Protein AF-A0A2V8U877-F1 (afdb_monomer)

Structure (mmCIF, N/CA/C/O backbone):
data_AF-A0A2V8U877-F1
#
_entry.id   AF-A0A2V8U877-F1
#
loop_
_atom_site.group_PDB
_atom_site.id
_atom_site.type_symbol
_atom_site.label_atom_id
_atom_site.label_alt_id
_atom_site.label_comp_id
_atom_site.label_asym_id
_atom_site.label_entity_id
_atom_site.label_seq_id
_atom_site.pdbx_PDB_ins_code
_atom_site.Cartn_x
_atom_site.Cartn_y
_atom_site.Cartn_z
_atom_site.occupancy
_atom_site.B_iso_or_equiv
_atom_site.auth_seq_id
_atom_site.auth_comp_id
_atom_site.auth_asym_id
_atom_site.auth_atom_id
_atom_site.pdbx_PDB_model_num
ATOM 1 N N . MET A 1 1 ? -49.018 14.780 -18.549 1.00 47.78 1 MET A N 1
ATOM 2 C CA . MET A 1 1 ? -48.561 15.896 -17.687 1.00 47.78 1 MET A CA 1
ATOM 3 C C . MET A 1 1 ? -47.042 15.850 -17.605 1.00 47.78 1 MET A C 1
ATOM 5 O O . MET A 1 1 ? -46.510 14.832 -17.192 1.00 47.78 1 MET A O 1
ATOM 9 N N . SER A 1 2 ? -46.351 16.901 -18.057 1.00 49.25 2 SER A N 1
ATOM 10 C CA . SER A 1 2 ? -44.881 16.965 -18.048 1.00 49.25 2 SER A CA 1
ATOM 11 C C . SER A 1 2 ? -44.367 17.267 -16.634 1.00 49.25 2 SER A C 1
ATOM 13 O O . SER A 1 2 ? -44.729 18.287 -16.038 1.00 49.25 2 SER A O 1
ATOM 15 N N . PHE A 1 3 ? -43.562 16.362 -16.075 1.00 53.12 3 PHE A N 1
ATOM 16 C CA . PHE A 1 3 ? -42.892 16.558 -14.791 1.00 53.12 3 PHE A CA 1
ATOM 17 C C . PHE A 1 3 ? -41.621 17.386 -15.009 1.00 53.12 3 PHE A C 1
ATOM 19 O O . PHE A 1 3 ? -40.630 16.895 -15.536 1.00 53.12 3 PHE A O 1
ATOM 26 N N . ASN A 1 4 ? -41.643 18.658 -14.603 1.00 70.56 4 ASN A N 1
ATOM 27 C CA . ASN A 1 4 ? -40.455 19.513 -14.605 1.00 70.56 4 ASN A CA 1
ATOM 28 C C . ASN A 1 4 ? -39.739 19.436 -13.241 1.00 70.56 4 ASN A C 1
ATOM 30 O O . ASN A 1 4 ? -40.388 19.349 -12.195 1.00 70.56 4 ASN A O 1
ATOM 34 N N . ARG A 1 5 ? -38.403 19.532 -13.259 1.00 61.69 5 ARG A N 1
ATOM 35 C CA . ARG A 1 5 ? -37.442 19.460 -12.138 1.00 61.69 5 ARG A CA 1
ATOM 36 C C . ARG A 1 5 ? -37.861 20.261 -10.895 1.00 61.69 5 ARG A C 1
ATOM 38 O O . ARG A 1 5 ? -37.593 19.847 -9.773 1.00 61.69 5 ARG A O 1
ATOM 45 N N . ARG A 1 6 ? -38.577 21.377 -11.083 1.00 59.38 6 ARG A N 1
ATOM 46 C CA . ARG A 1 6 ? -39.099 22.223 -9.992 1.00 59.38 6 ARG A CA 1
ATOM 47 C C . ARG A 1 6 ? -40.197 21.556 -9.155 1.00 59.38 6 ARG A C 1
ATOM 49 O O . ARG A 1 6 ? -40.273 21.821 -7.964 1.00 59.38 6 ARG A O 1
ATOM 56 N N . LYS A 1 7 ? -41.020 20.676 -9.736 1.00 58.59 7 LYS A N 1
ATOM 57 C CA . LYS A 1 7 ? -42.076 19.956 -8.998 1.00 58.59 7 LYS A CA 1
ATOM 58 C C . LYS A 1 7 ? -41.530 18.777 -8.189 1.00 58.59 7 LYS A C 1
ATOM 60 O O . LYS A 1 7 ? -42.087 18.466 -7.146 1.00 58.59 7 LYS A O 1
ATOM 65 N N . PHE A 1 8 ? -40.421 18.177 -8.628 1.00 62.84 8 PHE A N 1
ATOM 66 C CA . PHE A 1 8 ? -39.738 17.117 -7.879 1.00 62.84 8 PHE A CA 1
ATOM 67 C C . PHE A 1 8 ? -39.125 17.650 -6.573 1.00 62.84 8 PHE A C 1
ATOM 69 O O . PHE A 1 8 ? -39.260 17.023 -5.532 1.00 62.84 8 PHE A O 1
ATOM 76 N N . LEU A 1 9 ? -38.538 18.852 -6.606 1.00 55.06 9 LEU A N 1
ATOM 77 C CA . LEU A 1 9 ? -37.903 19.472 -5.434 1.00 55.06 9 LEU A CA 1
ATOM 78 C C . LEU A 1 9 ? -38.897 20.057 -4.415 1.00 55.06 9 LEU A C 1
ATOM 80 O O . LEU A 1 9 ? -38.555 20.210 -3.246 1.00 55.06 9 LEU A O 1
ATOM 84 N N . LEU A 1 10 ? -40.126 20.375 -4.832 1.00 54.88 10 LEU A N 1
ATOM 85 C CA . LEU A 1 10 ? -41.166 20.887 -3.930 1.00 54.88 10 LEU A CA 1
ATOM 86 C C . LEU A 1 10 ? -41.916 19.773 -3.178 1.00 54.88 10 LEU A C 1
ATOM 88 O O . LEU A 1 10 ? -42.509 20.044 -2.139 1.00 54.88 10 LEU A O 1
ATOM 92 N N . GLY A 1 11 ? -41.867 18.524 -3.657 1.00 52.03 11 GLY A N 1
ATOM 93 C CA . GLY A 1 11 ? -42.505 17.377 -2.996 1.00 52.03 11 GLY A CA 1
ATOM 94 C C . GLY A 1 11 ? -41.750 16.836 -1.775 1.00 52.03 11 GLY A C 1
ATOM 95 O O . GLY A 1 11 ? -42.310 16.065 -1.005 1.00 52.03 11 GLY A O 1
ATOM 96 N N . SER A 1 12 ? -40.494 17.242 -1.570 1.00 55.41 12 SER A N 1
ATOM 97 C CA . SER A 1 12 ? -39.612 16.713 -0.518 1.00 55.41 12 SER A CA 1
ATOM 98 C C . SER A 1 12 ? -39.609 17.512 0.794 1.00 55.41 12 SER A C 1
ATOM 100 O O . SER A 1 12 ? -38.870 17.164 1.708 1.00 55.41 12 SER A O 1
ATOM 102 N N . LEU A 1 13 ? -40.421 18.569 0.922 1.00 56.53 13 LEU A N 1
ATOM 103 C CA . LEU A 1 13 ? -40.414 19.461 2.096 1.00 56.53 13 LEU A CA 1
ATOM 104 C C . LEU A 1 13 ? -41.389 19.072 3.224 1.00 56.53 13 LEU A C 1
ATOM 106 O O . LEU A 1 13 ? -41.444 19.772 4.230 1.00 56.53 13 LEU A O 1
ATOM 110 N N . ALA A 1 14 ? -42.143 17.974 3.095 1.00 55.25 14 ALA A N 1
ATOM 111 C CA . ALA A 1 14 ? -43.189 17.609 4.061 1.00 55.25 14 ALA A CA 1
ATOM 112 C C . ALA A 1 14 ? -43.132 16.156 4.567 1.00 55.25 14 ALA A C 1
ATOM 114 O O . ALA A 1 14 ? -44.149 15.611 4.988 1.00 55.25 14 ALA A O 1
ATOM 115 N N . ALA A 1 15 ? -41.955 15.529 4.576 1.00 54.38 15 ALA A N 1
ATOM 116 C CA . ALA A 1 15 ? -41.732 14.371 5.436 1.00 54.38 15 ALA A CA 1
ATOM 117 C C . ALA A 1 15 ? -41.029 14.868 6.708 1.00 54.38 15 ALA A C 1
ATOM 119 O O . ALA A 1 15 ? -39.834 15.167 6.641 1.00 54.38 15 ALA A O 1
ATOM 120 N N . PRO A 1 16 ? -41.716 14.999 7.862 1.00 51.19 16 PRO A N 1
ATOM 121 C CA . PRO A 1 16 ? -41.003 15.088 9.123 1.00 51.19 16 PRO A CA 1
ATOM 122 C C . PRO A 1 16 ? -40.148 13.830 9.207 1.00 51.19 16 PRO A C 1
ATOM 124 O O . PRO A 1 16 ? -40.657 12.708 9.226 1.00 51.19 16 PRO A O 1
ATOM 127 N N . ALA A 1 17 ? -38.837 14.035 9.156 1.00 56.06 17 ALA A N 1
ATOM 128 C CA . ALA A 1 17 ? -37.855 12.991 9.299 1.00 56.06 17 ALA A CA 1
ATOM 129 C C . ALA A 1 17 ? -38.012 12.383 10.696 1.00 56.06 17 ALA A C 1
ATOM 131 O O . ALA A 1 17 ? -37.326 12.763 11.641 1.00 56.06 17 ALA A O 1
ATOM 132 N N . PHE A 1 18 ? -38.855 11.358 10.805 1.00 53.16 18 PHE A N 1
ATOM 133 C CA . PHE A 1 18 ? -38.577 10.216 11.663 1.00 53.16 18 PHE A CA 1
ATOM 134 C C . PHE A 1 18 ? -37.343 9.502 11.095 1.00 53.16 18 PHE A C 1
ATOM 136 O O . PHE A 1 18 ? -37.384 8.336 10.720 1.00 53.16 18 PHE A O 1
ATOM 143 N N . ALA A 1 19 ? -36.220 10.220 11.003 1.00 57.44 19 ALA A N 1
ATOM 144 C CA . ALA A 1 19 ? -34.923 9.595 11.042 1.00 57.44 19 ALA A CA 1
ATOM 145 C C . ALA A 1 19 ? -34.827 9.086 12.475 1.00 57.44 19 ALA A C 1
ATOM 147 O O . ALA A 1 19 ? -34.445 9.815 13.394 1.00 57.44 19 ALA A O 1
ATOM 148 N N . SER A 1 20 ? -35.283 7.848 12.683 1.00 52.06 20 SER A N 1
ATOM 149 C CA . SER A 1 20 ? -34.869 7.077 13.838 1.00 52.06 20 SER A CA 1
ATOM 150 C C . SER A 1 20 ? -33.374 7.303 13.954 1.00 52.06 20 SER A C 1
ATOM 152 O O . SER A 1 20 ? -32.636 7.033 13.006 1.00 52.06 20 SER A O 1
ATOM 154 N N . LYS A 1 21 ? -32.942 7.885 15.073 1.00 49.91 21 LYS A N 1
ATOM 155 C CA . LYS A 1 21 ? -31.538 7.940 15.445 1.00 49.91 21 LYS A CA 1
ATOM 156 C C . LYS A 1 21 ? -31.123 6.483 15.579 1.00 49.91 21 LYS A C 1
ATOM 158 O O . LYS A 1 21 ? -31.265 5.907 16.656 1.00 49.91 21 LYS A O 1
ATOM 163 N N . GLU A 1 22 ? -30.753 5.857 14.461 1.00 54.53 22 GLU A N 1
ATOM 164 C CA . GLU A 1 22 ? -30.195 4.522 14.460 1.00 54.53 22 GLU A CA 1
ATOM 165 C C . GLU A 1 22 ? -29.068 4.603 15.472 1.00 54.53 22 GLU A C 1
ATOM 167 O O . GLU A 1 22 ? -28.176 5.456 15.375 1.00 54.53 22 GLU A O 1
ATOM 172 N N . ARG A 1 23 ? -29.175 3.796 16.532 1.00 52.31 23 ARG A N 1
ATOM 173 C CA . ARG A 1 23 ? -28.020 3.574 17.390 1.00 52.31 23 ARG A CA 1
ATOM 174 C C . ARG A 1 23 ? -26.916 3.187 16.419 1.00 52.31 23 ARG A C 1
ATOM 176 O O . ARG A 1 23 ? -27.170 2.260 15.648 1.00 52.31 23 ARG A O 1
ATOM 183 N N . PRO A 1 24 ? -25.776 3.903 16.396 1.00 60.88 24 PRO A N 1
ATOM 184 C CA . PRO A 1 24 ? -24.706 3.560 15.483 1.00 60.88 24 PRO A CA 1
ATOM 185 C C . PRO A 1 24 ? -24.488 2.062 15.627 1.00 60.88 24 PRO A C 1
ATOM 187 O O . PRO A 1 24 ? -24.238 1.590 16.741 1.00 60.88 24 PRO A O 1
ATOM 190 N N . GLY A 1 25 ? -24.707 1.317 14.541 1.00 68.38 25 GLY A N 1
ATOM 191 C CA . GLY A 1 25 ? -24.409 -0.105 14.527 1.00 68.38 25 GLY A CA 1
ATOM 192 C C . GLY A 1 25 ? -22.960 -0.319 14.977 1.00 68.38 25 GLY A C 1
ATOM 193 O O . GLY A 1 25 ? -22.174 0.640 15.010 1.00 68.38 25 GLY A O 1
ATOM 194 N N . PRO A 1 26 ? -22.580 -1.550 15.351 1.00 81.69 26 PRO A N 1
ATOM 195 C CA . PRO A 1 26 ? -21.189 -1.834 15.676 1.00 81.69 26 PRO A CA 1
ATOM 196 C C . PRO A 1 26 ? -20.292 -1.288 14.560 1.00 81.69 26 PRO A C 1
ATOM 198 O O . PRO A 1 26 ? -20.536 -1.524 13.375 1.00 81.69 26 PRO A O 1
ATOM 201 N N . ARG A 1 27 ? -19.308 -0.469 14.945 1.00 89.94 27 ARG A N 1
ATOM 202 C CA . ARG A 1 27 ? -18.410 0.174 13.984 1.00 89.94 27 ARG A CA 1
ATOM 203 C C . ARG A 1 27 ? -17.632 -0.912 13.236 1.00 89.94 27 ARG A C 1
ATOM 205 O O . ARG A 1 27 ? -17.158 -1.843 13.889 1.00 89.94 27 ARG A O 1
ATOM 212 N N . PRO A 1 28 ? -17.507 -0.822 11.902 1.00 94.75 28 PRO A N 1
ATOM 213 C CA . PRO A 1 28 ? -16.834 -1.853 11.132 1.00 94.75 28 PRO A CA 1
ATOM 214 C C . PRO A 1 28 ? -15.333 -1.850 11.415 1.00 94.75 28 PRO A C 1
ATOM 216 O O . PRO A 1 28 ? -14.738 -0.809 11.686 1.00 94.75 28 PRO A O 1
ATOM 219 N N . ASN A 1 29 ? -14.716 -3.018 11.282 1.00 97.69 29 ASN A N 1
ATOM 220 C CA . ASN A 1 29 ? -13.270 -3.115 11.143 1.00 97.69 29 ASN A CA 1
ATOM 221 C C . ASN A 1 29 ? -12.884 -2.839 9.692 1.00 97.69 29 ASN A C 1
ATOM 223 O O . ASN A 1 29 ? -13.605 -3.225 8.772 1.00 97.69 29 ASN A O 1
ATOM 227 N N . ILE A 1 30 ? -11.744 -2.189 9.486 1.00 98.12 30 ILE A N 1
ATOM 228 C CA . ILE A 1 30 ? -11.279 -1.787 8.161 1.00 98.12 30 ILE A CA 1
ATOM 229 C C . ILE A 1 30 ? -9.909 -2.417 7.920 1.00 98.12 30 ILE A C 1
ATOM 231 O O . ILE A 1 30 ? -8.974 -2.195 8.687 1.00 98.12 30 ILE A O 1
ATOM 235 N N . VAL A 1 31 ? -9.783 -3.180 6.834 1.00 98.38 31 VAL A N 1
ATOM 236 C CA . VAL A 1 31 ? -8.497 -3.675 6.329 1.00 98.38 31 VAL A CA 1
ATOM 237 C C . VAL A 1 31 ? -8.262 -3.062 4.955 1.00 98.38 31 VAL A C 1
ATOM 239 O O . VAL A 1 31 ? -9.041 -3.287 4.032 1.00 98.38 31 VAL A O 1
ATOM 242 N N . LEU A 1 32 ? -7.194 -2.281 4.829 1.00 98.38 32 LEU A N 1
ATOM 243 C CA . LEU A 1 32 ? -6.726 -1.702 3.579 1.00 98.38 32 LEU A CA 1
ATOM 244 C C . LEU A 1 32 ? -5.516 -2.498 3.092 1.00 98.38 32 LEU A C 1
ATOM 246 O O . LEU A 1 32 ? -4.461 -2.472 3.720 1.00 98.38 32 LEU A O 1
ATOM 250 N N . ILE A 1 33 ? -5.668 -3.204 1.976 1.00 97.81 33 ILE A N 1
ATOM 251 C CA . ILE A 1 33 ? -4.574 -3.933 1.330 1.00 97.81 33 ILE A CA 1
ATOM 252 C C . ILE A 1 33 ? -4.098 -3.110 0.137 1.00 97.81 33 ILE A C 1
ATOM 254 O O . ILE A 1 33 ? -4.901 -2.738 -0.717 1.00 97.81 33 ILE A O 1
ATOM 258 N N . VAL A 1 34 ? -2.798 -2.838 0.084 1.00 95.88 34 VAL A N 1
ATOM 259 C CA . VAL A 1 34 ? -2.138 -2.115 -1.007 1.00 95.88 34 VAL A CA 1
ATOM 260 C C . VAL A 1 34 ? -1.041 -3.010 -1.574 1.00 95.88 34 VAL A C 1
ATOM 262 O O . VAL A 1 34 ? -0.375 -3.712 -0.818 1.00 95.88 34 VAL A O 1
ATOM 265 N N . ALA A 1 35 ? -0.872 -3.011 -2.894 1.00 93.75 35 ALA A N 1
ATOM 266 C CA . ALA A 1 35 ? 0.187 -3.740 -3.585 1.00 93.75 35 ALA A CA 1
ATOM 267 C C . ALA A 1 35 ? 0.913 -2.788 -4.541 1.00 93.75 35 ALA A C 1
ATOM 269 O O . ALA A 1 35 ? 0.281 -2.158 -5.391 1.00 93.75 35 ALA A O 1
ATOM 270 N N . ASP A 1 36 ? 2.224 -2.664 -4.370 1.00 91.06 36 ASP A N 1
ATOM 271 C CA . ASP A 1 36 ? 3.065 -1.720 -5.101 1.00 91.06 36 ASP A CA 1
ATOM 272 C C . ASP A 1 36 ? 3.391 -2.230 -6.514 1.00 91.06 36 ASP A C 1
ATOM 274 O O . ASP A 1 36 ? 3.869 -3.348 -6.693 1.00 91.06 36 ASP A O 1
ATOM 278 N N . GLY A 1 37 ? 3.101 -1.424 -7.538 1.00 87.69 37 GLY A N 1
ATOM 279 C CA . GLY A 1 37 ? 3.294 -1.796 -8.944 1.00 87.69 37 GLY A CA 1
ATOM 280 C C . GLY A 1 37 ? 2.240 -2.751 -9.525 1.00 87.69 37 GLY A C 1
ATOM 281 O O . GLY A 1 37 ? 2.411 -3.242 -10.641 1.00 87.69 37 GLY A O 1
ATOM 282 N N . LEU A 1 38 ? 1.140 -3.025 -8.813 1.00 90.75 38 LEU A N 1
ATOM 283 C CA . LEU A 1 38 ? 0.078 -3.910 -9.299 1.00 90.75 38 LEU A CA 1
ATOM 284 C C . LEU A 1 38 ? -0.847 -3.190 -10.295 1.00 90.75 38 LEU A C 1
ATOM 286 O O . LEU A 1 38 ? -1.767 -2.465 -9.914 1.00 90.75 38 LEU A O 1
ATOM 290 N N . GLY A 1 39 ? -0.627 -3.421 -11.588 1.00 88.69 39 GLY A N 1
ATOM 291 C CA . GLY A 1 39 ? -1.501 -2.916 -12.647 1.00 88.69 39 GLY A CA 1
ATOM 292 C C . GLY A 1 39 ? -2.836 -3.666 -12.713 1.00 88.69 39 GLY A C 1
ATOM 293 O O . GLY A 1 39 ? -2.882 -4.883 -12.544 1.00 88.69 39 GLY A O 1
ATOM 294 N N . SER A 1 40 ? -3.930 -2.968 -13.038 1.00 89.31 40 SER A N 1
ATOM 295 C CA . SER A 1 40 ? -5.255 -3.595 -13.196 1.00 89.31 40 SER A CA 1
ATOM 296 C C . SER A 1 40 ? -5.258 -4.701 -14.257 1.00 89.31 40 SER A C 1
ATOM 298 O O . SER A 1 40 ? -5.915 -5.721 -14.076 1.00 89.31 40 SER A O 1
ATOM 300 N N . TRP A 1 41 ? -4.465 -4.541 -15.319 1.00 87.94 41 TRP A N 1
ATOM 301 C CA . TRP A 1 41 ? -4.279 -5.525 -16.386 1.00 87.94 41 TRP A CA 1
ATOM 302 C C . TRP A 1 41 ? -3.648 -6.842 -15.913 1.00 87.94 41 TRP A C 1
ATOM 304 O O . TRP A 1 41 ? -3.710 -7.826 -16.644 1.00 87.94 41 TRP A O 1
ATOM 314 N N . MET A 1 42 ? -3.068 -6.894 -14.709 1.00 90.00 42 MET A N 1
ATOM 315 C CA . MET A 1 42 ? -2.500 -8.116 -14.132 1.00 90.00 42 MET A CA 1
ATOM 316 C C . MET A 1 42 ? -3.551 -9.011 -13.455 1.00 90.00 42 MET A C 1
ATOM 318 O O . MET A 1 42 ? -3.227 -10.111 -13.022 1.00 90.00 42 MET A O 1
ATOM 322 N N . LEU A 1 43 ? -4.797 -8.549 -13.312 1.00 93.00 43 LEU A N 1
ATOM 323 C CA . LEU A 1 43 ? -5.813 -9.224 -12.503 1.00 93.00 43 LEU A CA 1
ATOM 324 C C . LEU A 1 43 ? -6.770 -10.073 -13.344 1.00 93.00 43 LEU A C 1
ATOM 326 O O . LEU A 1 43 ? -7.314 -9.613 -14.353 1.00 93.00 43 LEU A O 1
ATOM 330 N N . GLY A 1 44 ? -7.076 -11.274 -12.850 1.00 94.25 44 GLY A N 1
ATOM 331 C CA . GLY A 1 44 ? -8.076 -12.172 -13.427 1.00 94.25 44 GLY A CA 1
ATOM 332 C C . GLY A 1 44 ? -9.452 -11.519 -13.549 1.00 94.25 44 GLY A C 1
ATOM 333 O O . GLY A 1 44 ? -10.056 -11.482 -14.623 1.00 94.25 44 GLY A O 1
ATOM 334 N N . CYS A 1 45 ? -9.917 -10.872 -12.479 1.00 94.56 45 CYS A N 1
ATOM 335 C CA . CYS A 1 45 ? -11.187 -10.140 -12.451 1.00 94.56 45 CYS A CA 1
ATOM 336 C C . CYS A 1 45 ? -11.231 -8.888 -13.351 1.00 94.56 45 CYS A C 1
ATOM 338 O O . CYS A 1 45 ? -12.307 -8.310 -13.549 1.00 94.56 45 CYS A O 1
ATOM 340 N N . ALA A 1 46 ? -10.090 -8.468 -13.904 1.00 93.31 46 ALA A N 1
ATOM 341 C CA . ALA A 1 46 ? -9.984 -7.411 -14.906 1.00 93.31 46 ALA A CA 1
ATOM 342 C C . ALA A 1 46 ? -9.824 -7.950 -16.341 1.00 93.31 46 ALA A C 1
ATOM 344 O O . ALA A 1 46 ? -9.725 -7.157 -17.273 1.00 93.31 46 ALA A O 1
ATOM 345 N N . GLY A 1 47 ? -9.861 -9.274 -16.532 1.00 92.31 47 GLY A N 1
ATOM 346 C CA . GLY A 1 47 ? -9.845 -9.926 -17.841 1.00 92.31 47 GLY A CA 1
ATOM 347 C C . GLY A 1 47 ? -8.536 -10.630 -18.198 1.00 92.31 47 GLY A C 1
ATOM 348 O O . GLY A 1 47 ? -8.477 -11.240 -19.267 1.00 92.31 47 GLY A O 1
ATOM 349 N N . ASN A 1 48 ? -7.515 -10.596 -17.334 1.00 91.69 48 ASN A N 1
ATOM 350 C CA . ASN A 1 48 ? -6.288 -11.355 -17.564 1.00 91.69 48 ASN A CA 1
ATOM 351 C C . ASN A 1 48 ? -6.562 -12.861 -17.419 1.00 91.69 48 ASN A C 1
ATOM 353 O O . ASN A 1 48 ? -7.154 -13.301 -16.439 1.00 91.69 48 ASN A O 1
ATOM 357 N N . ARG A 1 49 ? -6.163 -13.668 -18.404 1.00 90.12 49 ARG A N 1
ATOM 358 C CA . ARG A 1 49 ? -6.374 -15.129 -18.380 1.00 90.12 49 ARG A CA 1
ATOM 359 C C . ARG A 1 49 ? -5.110 -15.918 -18.050 1.00 90.12 49 ARG A C 1
ATOM 361 O O . ARG A 1 49 ? -5.187 -17.128 -17.869 1.00 90.12 49 ARG A O 1
ATOM 368 N N . GLU A 1 50 ? -3.970 -15.242 -18.006 1.00 91.25 50 GLU A N 1
ATOM 369 C CA . GLU A 1 50 ? -2.645 -15.837 -17.860 1.00 91.25 50 GLU A CA 1
ATOM 370 C C . GLU A 1 50 ? -2.123 -15.697 -16.429 1.00 91.25 50 GLU A C 1
ATOM 372 O O . GLU A 1 50 ? -1.557 -16.647 -15.897 1.00 91.25 50 GLU A O 1
ATOM 377 N N . ILE A 1 51 ? -2.364 -14.554 -15.778 1.00 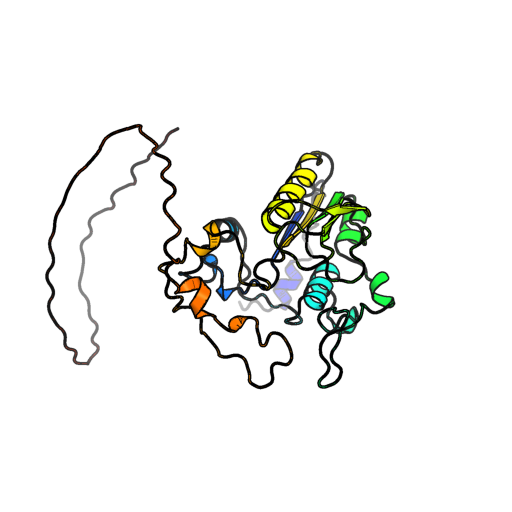90.75 51 ILE A N 1
ATOM 378 C CA . ILE A 1 51 ? -1.963 -14.287 -14.392 1.00 90.75 51 ILE A CA 1
ATOM 379 C C . ILE A 1 51 ? -3.066 -14.760 -13.439 1.00 90.75 51 ILE A C 1
ATOM 381 O O . ILE A 1 51 ? -4.221 -14.346 -13.526 1.00 90.75 51 ILE A O 1
ATOM 385 N N . LEU A 1 52 ? -2.705 -15.643 -12.505 1.00 91.88 52 LEU A N 1
ATOM 386 C CA . LEU A 1 52 ? -3.656 -16.307 -11.616 1.00 91.88 52 LEU A CA 1
ATOM 387 C C . LEU A 1 52 ? -3.832 -15.527 -10.306 1.00 91.88 52 LEU A C 1
ATOM 389 O O . LEU A 1 52 ? -2.965 -15.575 -9.431 1.00 91.88 52 LEU A O 1
ATOM 393 N N . THR A 1 53 ? -4.992 -14.886 -10.122 1.00 95.38 53 THR A N 1
ATOM 394 C CA . THR A 1 53 ? -5.332 -14.105 -8.913 1.00 95.38 53 THR A CA 1
ATOM 395 C C . THR A 1 53 ? -6.614 -14.566 -8.203 1.00 95.38 53 THR A C 1
ATOM 397 O O . THR A 1 53 ? -7.426 -13.728 -7.809 1.00 95.38 53 THR A O 1
ATOM 400 N N . PRO A 1 54 ? -6.816 -15.875 -7.949 1.00 96.12 54 PRO A N 1
ATOM 401 C CA . PRO A 1 54 ? -8.117 -16.412 -7.537 1.00 96.12 54 PRO A CA 1
ATOM 402 C C . PRO A 1 54 ? -8.685 -15.786 -6.252 1.00 96.12 54 PRO A C 1
ATOM 404 O O . PRO A 1 54 ? -9.887 -15.556 -6.168 1.00 96.12 54 PRO A O 1
ATOM 407 N N . ASN A 1 55 ? -7.840 -15.452 -5.269 1.00 96.81 55 ASN A N 1
ATOM 408 C CA . ASN A 1 55 ? -8.292 -14.828 -4.018 1.00 96.81 55 ASN A CA 1
ATOM 409 C C . ASN A 1 55 ? -8.745 -13.369 -4.219 1.00 96.81 55 ASN A C 1
ATOM 411 O O . ASN A 1 55 ? -9.714 -12.929 -3.604 1.00 96.81 55 ASN A O 1
ATOM 415 N N . ILE A 1 56 ? -8.065 -12.618 -5.094 1.00 96.81 56 ILE A N 1
ATOM 416 C CA . ILE A 1 56 ? -8.462 -11.246 -5.452 1.00 96.81 56 ILE A CA 1
ATOM 417 C C . ILE A 1 56 ? -9.741 -11.295 -6.290 1.00 96.81 56 ILE A C 1
ATOM 419 O O . ILE A 1 56 ? -10.650 -10.493 -6.087 1.00 96.81 56 ILE A O 1
ATOM 423 N N . ASP A 1 57 ? -9.843 -12.273 -7.189 1.00 97.56 57 ASP A N 1
ATOM 424 C CA . ASP A 1 57 ? -11.024 -12.467 -8.023 1.00 97.56 57 ASP A CA 1
ATOM 425 C C . ASP A 1 57 ? -12.246 -12.818 -7.174 1.00 97.56 57 ASP A C 1
ATOM 427 O O . ASP A 1 57 ? -13.326 -12.275 -7.403 1.00 97.56 57 ASP A O 1
ATOM 431 N N . GLN A 1 58 ? -12.071 -13.655 -6.149 1.00 97.81 58 GLN A N 1
ATOM 432 C CA . GLN A 1 58 ? -13.112 -13.950 -5.170 1.00 97.81 58 GLN A CA 1
ATOM 433 C C . GLN A 1 58 ? -13.535 -12.692 -4.404 1.00 97.81 58 GLN A C 1
ATOM 435 O O . GLN A 1 58 ? -14.732 -12.437 -4.290 1.00 97.81 58 GLN A O 1
ATOM 440 N N . LEU A 1 59 ? -12.582 -11.878 -3.930 1.00 96.94 59 LEU A N 1
ATOM 441 C CA . LEU A 1 59 ? -12.890 -10.619 -3.242 1.00 96.94 59 LEU A CA 1
ATOM 442 C C . LEU A 1 59 ? -13.696 -9.668 -4.139 1.00 96.94 59 LEU A C 1
ATOM 444 O O . LEU A 1 59 ? -14.671 -9.066 -3.687 1.00 96.94 59 LEU A O 1
ATOM 448 N N . ALA A 1 60 ? -13.324 -9.568 -5.416 1.00 96.69 60 ALA A N 1
ATOM 449 C CA . ALA A 1 60 ? -14.040 -8.768 -6.401 1.00 96.69 60 ALA A CA 1
ATOM 450 C C . ALA A 1 60 ? -15.460 -9.295 -6.675 1.00 96.69 60 ALA A C 1
ATOM 452 O O . ALA A 1 60 ? -16.365 -8.493 -6.886 1.00 96.69 60 ALA A O 1
ATOM 453 N N . GLN A 1 61 ? -15.662 -10.617 -6.661 1.00 97.19 61 GLN A N 1
ATOM 454 C CA . GLN A 1 61 ? -16.976 -11.248 -6.843 1.00 97.19 61 GLN A CA 1
ATOM 455 C C . GLN A 1 61 ? -17.890 -11.077 -5.625 1.00 97.19 61 GLN A C 1
ATOM 457 O O . GLN A 1 61 ? -19.093 -10.896 -5.788 1.00 97.19 61 GLN A O 1
ATOM 462 N N . SER A 1 62 ? -17.339 -11.131 -4.409 1.00 97.56 62 SER A N 1
ATOM 463 C CA . SER A 1 62 ? -18.106 -10.971 -3.165 1.00 97.56 62 SER A CA 1
ATOM 464 C C . SER A 1 62 ? -18.310 -9.513 -2.741 1.00 97.56 62 SER A C 1
ATOM 466 O O . SER A 1 62 ? -18.965 -9.258 -1.733 1.00 97.56 62 SER A O 1
ATOM 468 N N . GLY A 1 63 ? -17.711 -8.563 -3.460 1.00 96.31 63 GLY A N 1
ATOM 469 C CA . GLY A 1 63 ? -17.686 -7.149 -3.103 1.00 96.31 63 GLY A CA 1
ATOM 470 C C . GLY A 1 63 ? -18.048 -6.229 -4.265 1.00 96.31 63 GLY A C 1
ATOM 471 O O . GLY A 1 63 ? -18.761 -6.600 -5.194 1.00 96.31 63 GLY A O 1
ATOM 472 N N . ALA A 1 64 ? -17.547 -4.997 -4.200 1.00 96.56 64 ALA A N 1
ATOM 473 C CA . ALA A 1 64 ? -17.676 -4.018 -5.270 1.00 96.56 64 ALA A CA 1
ATOM 474 C C . ALA A 1 64 ? -16.314 -3.786 -5.931 1.00 96.56 64 ALA A C 1
ATOM 476 O O . ALA A 1 64 ? -15.318 -3.546 -5.248 1.00 96.56 64 ALA A O 1
ATOM 477 N N . ARG A 1 65 ? -16.276 -3.813 -7.268 1.00 95.25 65 ARG A N 1
ATOM 478 C CA . ARG A 1 65 ? -15.072 -3.530 -8.060 1.00 95.25 65 ARG A CA 1
ATOM 479 C C . ARG A 1 65 ? -15.235 -2.237 -8.850 1.00 95.25 65 ARG A C 1
ATOM 481 O O . ARG A 1 65 ? -16.140 -2.114 -9.672 1.00 95.25 65 ARG A O 1
ATOM 488 N N . PHE A 1 66 ? -14.304 -1.306 -8.666 1.00 95.69 66 PHE A N 1
ATOM 489 C CA . PHE A 1 66 ? -14.252 -0.057 -9.423 1.00 95.69 66 PHE A CA 1
ATOM 490 C C . PHE A 1 66 ? -13.458 -0.251 -10.719 1.00 95.69 66 PHE A C 1
ATOM 492 O O . PHE A 1 66 ? -12.245 -0.456 -10.698 1.00 95.69 66 PHE A O 1
ATOM 499 N N . GLN A 1 67 ? -14.145 -0.196 -11.860 1.00 92.75 67 GLN A N 1
ATOM 500 C CA . GLN A 1 67 ? -13.524 -0.387 -13.178 1.00 92.75 67 GLN A CA 1
ATOM 501 C C . GLN A 1 67 ? -12.701 0.829 -13.620 1.00 92.75 67 GLN A C 1
ATOM 503 O O . GLN A 1 67 ? -11.630 0.667 -14.191 1.00 92.75 67 GLN A O 1
ATOM 508 N N . ASN A 1 68 ? -13.184 2.030 -13.298 1.00 93.75 68 ASN A N 1
ATOM 509 C CA . ASN A 1 68 ? -12.564 3.301 -13.664 1.00 93.75 68 ASN A CA 1
ATOM 510 C C . ASN A 1 68 ? -11.943 3.953 -12.424 1.00 93.75 68 ASN A C 1
ATOM 512 O O . ASN A 1 68 ? -12.459 4.947 -11.916 1.00 93.75 68 ASN A O 1
ATOM 516 N N . HIS A 1 69 ? -10.876 3.350 -11.899 1.00 92.00 69 HIS A N 1
ATOM 517 C CA . HIS A 1 69 ? -10.074 3.932 -10.824 1.00 92.00 69 HIS A CA 1
ATOM 518 C C . HIS A 1 69 ? -8.737 4.414 -11.389 1.00 92.00 69 HIS A C 1
ATOM 520 O O . HIS A 1 69 ? -8.143 3.761 -12.244 1.00 92.00 69 HIS A O 1
ATOM 526 N N . LEU A 1 70 ? -8.283 5.574 -10.925 1.00 92.12 70 LEU A N 1
ATOM 527 C CA . LEU A 1 70 ? -7.049 6.207 -11.373 1.00 92.12 70 LEU A CA 1
ATOM 528 C C . LEU A 1 70 ? -6.319 6.763 -10.155 1.00 92.12 70 LEU A C 1
ATOM 530 O O . LEU A 1 70 ? -6.943 7.308 -9.244 1.00 92.12 70 LEU A O 1
ATOM 534 N N . ILE A 1 71 ? -4.998 6.638 -10.165 1.00 91.31 71 ILE A N 1
ATOM 535 C CA . ILE A 1 71 ? -4.115 7.310 -9.213 1.00 91.31 71 ILE A CA 1
ATOM 536 C C . ILE A 1 71 ? -3.791 8.713 -9.726 1.00 91.31 71 ILE A C 1
ATOM 538 O O . ILE A 1 71 ? -3.738 8.944 -10.934 1.00 91.31 71 ILE A O 1
ATOM 542 N N . CYS A 1 72 ? -3.571 9.664 -8.818 1.00 91.31 72 CYS A N 1
ATOM 543 C CA . CYS A 1 72 ? -3.264 11.043 -9.208 1.00 91.31 72 CYS A CA 1
ATOM 544 C C . CYS A 1 72 ? -1.905 11.180 -9.905 1.00 91.31 72 CYS A C 1
ATOM 546 O O . CYS A 1 72 ? -1.709 12.118 -10.673 1.00 91.31 72 CYS A O 1
ATOM 548 N N . THR A 1 73 ? -0.974 10.269 -9.628 1.00 89.00 73 THR A N 1
ATOM 549 C CA . THR A 1 73 ? 0.343 10.226 -10.258 1.00 89.00 73 THR A CA 1
ATOM 550 C C . THR A 1 73 ? 0.857 8.785 -10.291 1.00 89.00 73 THR A C 1
ATOM 552 O O . THR A 1 73 ? 0.666 8.066 -9.307 1.00 89.00 73 THR A O 1
ATOM 555 N N . PRO A 1 74 ? 1.478 8.334 -11.395 1.00 88.81 74 PRO A N 1
ATOM 556 C CA . PRO A 1 74 ? 2.004 6.980 -11.541 1.00 88.81 74 PRO A CA 1
ATOM 557 C C . PRO A 1 74 ? 3.372 6.810 -10.860 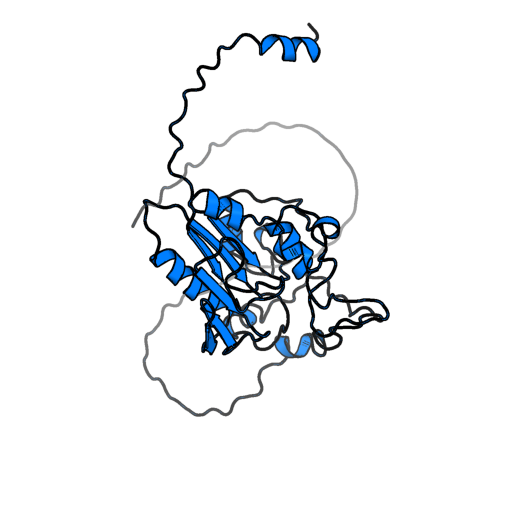1.00 88.81 74 PRO A C 1
ATOM 559 O O . PRO A 1 74 ? 4.319 6.330 -11.473 1.00 88.81 74 PRO A O 1
ATOM 562 N N . ALA A 1 75 ? 3.465 7.226 -9.597 1.00 90.00 75 ALA A N 1
ATOM 563 C CA . ALA A 1 75 ? 4.636 7.069 -8.744 1.00 90.00 75 ALA A CA 1
ATOM 564 C C . ALA A 1 75 ? 4.196 6.718 -7.315 1.00 90.00 75 ALA A C 1
ATOM 566 O O . ALA A 1 75 ? 3.188 7.216 -6.809 1.00 90.00 75 ALA A O 1
ATOM 567 N N . ASP A 1 76 ? 4.965 5.854 -6.674 1.00 90.12 76 ASP A N 1
ATOM 568 C CA . ASP A 1 76 ? 4.650 5.126 -5.447 1.00 90.12 76 ASP A CA 1
ATOM 569 C C . ASP A 1 76 ? 4.477 6.051 -4.231 1.00 90.12 76 ASP A C 1
ATOM 571 O O . ASP A 1 76 ? 3.368 6.139 -3.693 1.00 90.12 76 ASP A O 1
ATOM 575 N N . SER A 1 77 ? 5.499 6.823 -3.839 1.00 95.19 77 SER A N 1
ATOM 576 C CA . SER A 1 77 ? 5.386 7.768 -2.710 1.00 95.19 77 SER A CA 1
ATOM 577 C C . SER A 1 77 ? 4.232 8.774 -2.849 1.00 95.19 77 SER A C 1
ATOM 579 O O . SER A 1 77 ? 3.422 8.888 -1.926 1.00 95.19 77 SER A O 1
ATOM 581 N N . PRO A 1 78 ? 4.084 9.520 -3.961 1.00 96.12 78 PRO A N 1
ATOM 582 C CA . PRO A 1 78 ? 3.012 10.505 -4.054 1.00 96.12 78 PRO A CA 1
ATOM 583 C C . PRO A 1 78 ? 1.614 9.874 -4.201 1.00 96.12 78 PRO A C 1
ATOM 585 O O . PRO A 1 78 ? 0.642 10.458 -3.718 1.00 96.12 78 PRO A O 1
ATOM 588 N N . SER A 1 79 ? 1.492 8.674 -4.786 1.00 95.50 79 SER A N 1
ATOM 589 C CA . SER A 1 79 ? 0.234 7.912 -4.811 1.00 95.50 79 SER A CA 1
ATOM 590 C C . SER A 1 79 ? -0.198 7.483 -3.403 1.00 95.50 79 SER A C 1
ATOM 592 O O . SER A 1 79 ? -1.341 7.726 -3.009 1.00 95.50 79 SER A O 1
ATOM 594 N N . LEU A 1 80 ? 0.723 6.937 -2.596 1.00 95.56 80 LEU A N 1
ATOM 595 C CA . LEU A 1 80 ? 0.456 6.590 -1.194 1.00 95.56 80 LEU A CA 1
ATOM 596 C C . LEU A 1 80 ? 0.092 7.829 -0.365 1.00 95.56 80 LEU A C 1
ATOM 598 O O . LEU A 1 80 ? -0.857 7.798 0.418 1.00 95.56 80 LEU A O 1
ATOM 602 N N . ALA A 1 81 ? 0.793 8.944 -0.572 1.00 97.25 81 ALA A N 1
ATOM 603 C CA . ALA A 1 81 ? 0.500 10.200 0.110 1.00 97.25 81 ALA A CA 1
ATOM 604 C C . ALA A 1 81 ? -0.916 10.692 -0.214 1.00 97.25 81 ALA A C 1
ATOM 606 O O . ALA A 1 81 ? -1.665 11.071 0.690 1.00 97.25 81 ALA A O 1
ATOM 607 N N . THR A 1 82 ? -1.309 10.627 -1.489 1.00 97.69 82 THR A N 1
ATOM 608 C CA . THR A 1 82 ? -2.667 10.957 -1.933 1.00 97.69 82 THR A CA 1
ATOM 609 C C . THR A 1 82 ? -3.700 10.030 -1.292 1.00 97.69 82 THR A C 1
ATOM 611 O O . THR A 1 82 ? -4.719 10.508 -0.797 1.00 97.69 82 THR A O 1
ATOM 614 N N . LEU A 1 83 ? -3.432 8.720 -1.241 1.00 96.56 83 LEU A N 1
ATOM 615 C CA . LEU A 1 83 ? -4.327 7.729 -0.639 1.00 96.56 83 LEU A CA 1
ATOM 616 C C . LEU A 1 83 ? -4.601 8.017 0.844 1.00 96.56 83 LEU A C 1
ATOM 618 O O . LEU A 1 83 ? -5.752 7.962 1.274 1.00 96.56 83 LEU A O 1
ATOM 622 N N . PHE A 1 84 ? -3.566 8.334 1.628 1.00 97.25 84 PHE A N 1
ATOM 623 C CA . PHE A 1 84 ? -3.726 8.545 3.069 1.00 97.25 84 PHE A CA 1
ATOM 624 C C . PHE A 1 84 ? -4.211 9.942 3.444 1.00 97.25 84 PHE A C 1
ATOM 626 O O . PHE A 1 84 ? -4.892 10.074 4.457 1.00 97.25 84 PHE A O 1
ATOM 633 N N . THR A 1 85 ? -3.885 10.976 2.667 1.00 97.69 85 THR A N 1
ATOM 634 C CA . THR A 1 85 ? -4.275 12.365 2.982 1.00 97.69 85 THR A CA 1
ATOM 635 C C . THR A 1 85 ? -5.562 12.806 2.282 1.00 97.69 85 THR A C 1
ATOM 637 O O . THR A 1 85 ? -6.186 13.783 2.692 1.00 97.69 85 THR A O 1
ATOM 640 N N . GLY A 1 86 ? -5.962 12.129 1.199 1.00 96.62 86 GLY A N 1
ATOM 641 C CA . GLY A 1 86 ? -7.054 12.565 0.323 1.00 96.62 86 GLY A CA 1
ATOM 642 C C . GLY A 1 86 ? -6.739 13.841 -0.471 1.00 96.62 86 GLY A C 1
ATOM 643 O O . GLY A 1 86 ? -7.650 14.475 -1.005 1.00 96.62 86 GLY A O 1
ATOM 644 N N . ARG A 1 87 ? -5.466 14.252 -0.529 1.00 97.12 87 ARG A N 1
ATOM 645 C CA . ARG A 1 87 ? -4.993 15.479 -1.189 1.00 97.12 87 ARG A CA 1
ATOM 646 C C . ARG A 1 87 ? -4.174 15.125 -2.420 1.00 97.12 87 ARG A C 1
ATOM 648 O O . ARG A 1 87 ? -3.549 14.078 -2.460 1.00 97.12 87 ARG A O 1
ATOM 655 N N . VAL A 1 88 ? -4.145 16.002 -3.419 1.00 96.94 88 VAL A N 1
ATOM 656 C CA . VAL A 1 88 ? -3.342 15.765 -4.636 1.00 96.94 88 VAL A CA 1
ATOM 657 C C . VAL A 1 88 ? -1.852 16.085 -4.409 1.00 96.94 88 VAL A C 1
ATOM 659 O O . VAL A 1 88 ? -1.549 16.897 -3.529 1.00 96.94 88 VAL A O 1
ATOM 662 N N . PRO A 1 89 ? -0.916 15.581 -5.243 1.00 96.69 89 PRO A N 1
ATOM 663 C CA . PRO A 1 89 ? 0.533 15.800 -5.094 1.00 96.69 89 PRO A CA 1
ATOM 664 C C . PRO A 1 89 ? 0.971 17.239 -4.835 1.00 96.69 89 PRO A C 1
ATOM 666 O O . PRO A 1 89 ? 1.780 17.514 -3.952 1.00 96.69 89 PRO A O 1
ATOM 669 N N . ARG A 1 90 ? 0.368 18.202 -5.536 1.00 95.56 90 ARG A N 1
ATOM 670 C CA . ARG A 1 90 ? 0.669 19.630 -5.360 1.00 95.56 90 ARG A CA 1
ATOM 671 C C . ARG A 1 90 ? 0.254 20.188 -3.990 1.00 95.56 90 ARG A C 1
ATOM 673 O O . ARG A 1 90 ? 0.776 21.215 -3.574 1.00 95.56 90 ARG A O 1
ATOM 680 N N . GLN A 1 91 ? -0.708 19.560 -3.318 1.00 96.81 91 GLN A N 1
ATOM 681 C CA . GLN A 1 91 ? -1.242 19.999 -2.029 1.00 96.81 91 GLN A CA 1
ATOM 682 C C . GLN A 1 91 ? -0.454 19.450 -0.838 1.00 96.81 91 GLN A C 1
ATOM 684 O O . GLN A 1 91 ? -0.242 20.204 0.107 1.00 96.81 91 GLN A O 1
ATOM 689 N N . HIS A 1 92 ? -0.045 18.177 -0.885 1.00 96.94 92 HIS A N 1
ATOM 690 C CA . HIS A 1 92 ? 0.774 17.559 0.168 1.00 96.94 92 HIS A CA 1
ATOM 691 C C . HIS A 1 92 ? 2.287 17.687 -0.098 1.00 96.94 92 HIS A C 1
ATOM 693 O O . HIS A 1 92 ? 3.103 17.513 0.802 1.00 96.94 92 HIS A O 1
ATOM 699 N N . GLY A 1 93 ? 2.678 18.024 -1.332 1.00 96.50 93 GLY A N 1
ATOM 700 C CA . GLY A 1 93 ? 4.038 18.411 -1.716 1.00 96.50 93 GLY A CA 1
ATOM 701 C C . GLY A 1 93 ? 5.036 17.260 -1.893 1.00 96.50 93 GLY A C 1
ATOM 702 O O . GLY A 1 93 ? 6.225 17.515 -2.066 1.00 96.50 93 GLY A O 1
ATOM 703 N N . ILE A 1 94 ? 4.568 16.010 -1.894 1.00 96.88 94 ILE A N 1
ATOM 704 C CA . ILE A 1 94 ? 5.332 14.872 -2.428 1.00 96.88 94 ILE A CA 1
ATOM 705 C C . ILE A 1 94 ? 4.935 14.774 -3.897 1.00 96.88 94 ILE A C 1
ATOM 707 O O . ILE A 1 94 ? 3.779 14.477 -4.191 1.00 96.88 94 ILE A O 1
ATOM 711 N N . GLN A 1 95 ? 5.848 15.124 -4.799 1.00 94.69 95 GLN A N 1
ATOM 712 C CA . GLN A 1 95 ? 5.563 15.273 -6.230 1.00 94.69 95 GLN A CA 1
ATOM 713 C C . GLN A 1 95 ? 6.124 14.122 -7.067 1.00 94.69 95 GLN A C 1
ATOM 715 O O . GLN A 1 95 ? 5.589 13.849 -8.137 1.00 94.69 95 GLN A O 1
ATOM 720 N N . ASP A 1 96 ? 7.145 13.433 -6.561 1.00 94.06 96 ASP A N 1
ATOM 721 C CA . ASP A 1 96 ? 7.792 12.298 -7.217 1.00 94.06 96 ASP A CA 1
ATOM 722 C C . ASP A 1 96 ? 8.168 11.219 -6.181 1.00 94.06 96 ASP A C 1
ATOM 724 O O . ASP A 1 96 ? 8.015 11.440 -4.973 1.00 94.06 96 ASP A O 1
ATOM 728 N N . PHE A 1 97 ? 8.623 10.047 -6.633 1.00 91.94 97 PHE A N 1
ATOM 729 C CA . PHE A 1 97 ? 9.044 8.952 -5.752 1.00 91.94 97 PHE A CA 1
ATOM 730 C C . PHE A 1 97 ? 10.183 9.399 -4.830 1.00 91.94 97 PHE A C 1
ATOM 732 O O . PHE A 1 97 ? 11.120 10.090 -5.246 1.00 91.94 97 PHE A O 1
ATOM 739 N N . LEU A 1 98 ? 10.104 9.019 -3.556 1.00 94.12 98 LEU A N 1
ATOM 740 C CA . LEU A 1 98 ? 11.116 9.397 -2.585 1.00 94.12 98 LEU A CA 1
ATOM 741 C C . LEU A 1 98 ? 12.375 8.549 -2.774 1.00 94.12 98 LEU A C 1
ATOM 743 O O . LEU A 1 98 ? 12.316 7.334 -2.918 1.00 94.12 98 LEU A O 1
ATOM 747 N N . THR A 1 99 ? 13.540 9.186 -2.803 1.00 90.88 99 THR A N 1
ATOM 748 C CA . THR A 1 99 ? 14.812 8.488 -3.002 1.00 90.88 99 THR A CA 1
ATOM 749 C C . THR A 1 99 ? 15.955 9.294 -2.397 1.00 90.88 99 THR A C 1
ATOM 751 O O . THR A 1 99 ? 15.978 10.508 -2.566 1.00 90.88 99 THR A O 1
ATOM 754 N N . PRO A 1 100 ? 16.938 8.664 -1.731 1.00 89.38 100 PRO A N 1
ATOM 755 C CA . PRO A 1 100 ? 18.107 9.385 -1.227 1.00 89.38 100 PRO A CA 1
ATOM 756 C C . PRO A 1 100 ? 18.984 9.960 -2.352 1.00 89.38 100 PRO A C 1
ATOM 758 O O . PRO A 1 100 ? 19.794 10.848 -2.103 1.00 89.38 100 PRO A O 1
ATOM 761 N N . GLU A 1 101 ? 18.814 9.473 -3.584 1.00 90.50 101 GLU A N 1
ATOM 762 C CA . GLU A 1 101 ? 19.638 9.812 -4.744 1.00 90.50 101 GLU A CA 1
ATOM 763 C C . GLU A 1 101 ? 18.754 10.336 -5.890 1.00 90.50 101 GLU A C 1
ATOM 765 O O . GLU A 1 101 ? 18.526 9.621 -6.872 1.00 90.50 101 GLU A O 1
ATOM 770 N N . PRO A 1 102 ? 18.168 11.544 -5.783 1.00 91.56 102 PRO A N 1
ATOM 771 C CA . PRO A 1 102 ? 17.431 12.145 -6.891 1.00 91.56 102 PRO A CA 1
ATOM 772 C C . PRO A 1 102 ? 18.380 12.484 -8.051 1.00 91.56 102 PRO A C 1
ATOM 774 O O . PRO A 1 102 ? 19.554 12.786 -7.850 1.00 91.56 102 PRO A O 1
ATOM 777 N N . ILE A 1 103 ? 17.870 12.433 -9.281 1.00 90.81 103 ILE A N 1
ATOM 778 C CA . ILE A 1 103 ? 18.608 12.835 -10.487 1.00 90.81 103 ILE A CA 1
ATOM 779 C C . ILE A 1 103 ? 18.187 14.259 -10.829 1.00 90.81 103 ILE A C 1
ATOM 781 O O . ILE A 1 103 ? 16.997 14.548 -10.843 1.00 90.81 103 ILE A O 1
ATOM 785 N N . GLU A 1 104 ? 19.138 15.145 -11.126 1.00 87.81 104 GLU A N 1
ATOM 786 C CA . GLU A 1 104 ? 18.832 16.550 -11.429 1.00 87.81 104 GLU A CA 1
ATOM 787 C C . GLU A 1 104 ? 18.467 16.794 -12.898 1.00 87.81 104 GLU A C 1
ATOM 789 O O . GLU A 1 104 ? 17.669 17.681 -13.188 1.00 87.81 104 GLU A O 1
ATOM 794 N N . THR A 1 105 ? 19.055 16.048 -13.843 1.00 86.38 105 THR A N 1
ATOM 795 C CA . THR A 1 105 ? 18.904 16.325 -15.282 1.00 86.38 105 THR A CA 1
ATOM 796 C C . THR A 1 105 ? 18.624 15.063 -16.116 1.00 86.38 105 THR A C 1
ATOM 798 O O . THR A 1 105 ? 19.535 14.260 -16.326 1.00 86.38 105 THR A O 1
ATOM 801 N N . PRO A 1 106 ? 17.403 14.927 -16.675 1.00 85.06 106 PRO A N 1
ATOM 802 C CA . PRO A 1 106 ? 16.191 15.630 -16.243 1.00 85.06 106 PRO A CA 1
ATOM 803 C C . PRO A 1 106 ? 15.823 15.266 -14.787 1.00 85.06 106 PRO A C 1
ATOM 805 O O . PRO A 1 106 ? 16.189 14.177 -14.337 1.00 85.06 106 PRO A O 1
ATOM 808 N N . PRO A 1 107 ? 15.099 16.143 -14.063 1.00 87.94 107 PRO A N 1
ATOM 809 C CA . PRO A 1 107 ? 14.707 15.890 -12.680 1.00 87.94 107 PRO A CA 1
ATOM 810 C C . PRO A 1 107 ? 13.938 14.570 -12.523 1.00 87.94 107 PRO A C 1
ATOM 812 O O . PRO A 1 107 ? 12.945 14.362 -13.221 1.00 87.94 107 PRO A O 1
ATOM 815 N N . GLN A 1 108 ? 14.393 13.686 -11.627 1.00 88.81 108 GLN A N 1
ATOM 816 C CA . GLN A 1 108 ? 13.697 12.449 -11.250 1.00 88.81 108 GLN A CA 1
ATOM 817 C C . GLN A 1 108 ? 13.911 12.102 -9.780 1.00 88.81 108 GLN A C 1
ATOM 819 O O . GLN A 1 108 ? 15.049 11.964 -9.317 1.00 88.81 108 GLN A O 1
ATOM 824 N N . GLY A 1 109 ? 12.810 11.821 -9.099 1.00 92.19 109 GLY A N 1
ATOM 825 C CA . GLY A 1 109 ? 12.783 11.490 -7.687 1.00 92.19 109 GLY A CA 1
ATOM 826 C C . GLY A 1 109 ? 12.888 12.724 -6.794 1.00 92.19 109 GLY A C 1
ATOM 827 O O . GLY A 1 109 ? 13.305 13.809 -7.201 1.00 92.19 109 GLY A O 1
ATOM 828 N N . GLN A 1 110 ? 12.502 12.545 -5.539 1.00 94.25 110 GLN A N 1
ATOM 829 C CA . GLN A 1 110 ? 12.460 13.585 -4.522 1.00 94.25 110 GLN A CA 1
ATOM 830 C C . GLN A 1 110 ? 13.215 13.106 -3.276 1.00 94.25 110 GLN A C 1
ATOM 832 O O . GLN A 1 110 ? 12.946 12.029 -2.761 1.00 94.25 110 GLN A O 1
ATOM 837 N N . ALA A 1 111 ? 14.152 13.906 -2.760 1.00 94.12 111 ALA A N 1
ATOM 838 C CA . ALA A 1 111 ? 15.016 13.483 -1.649 1.00 94.12 111 ALA A CA 1
ATOM 839 C C . ALA A 1 111 ? 14.241 13.094 -0.376 1.00 94.12 111 ALA A C 1
ATOM 841 O O . ALA A 1 111 ? 14.550 12.115 0.299 1.00 94.12 111 ALA A O 1
ATOM 842 N N . ALA A 1 112 ? 13.240 13.900 -0.033 1.00 94.69 112 ALA A N 1
ATOM 843 C CA . ALA A 1 112 ? 12.472 13.778 1.195 1.00 94.69 112 ALA A CA 1
ATOM 844 C C . ALA A 1 112 ? 11.103 14.452 1.030 1.00 94.69 112 ALA A C 1
ATOM 846 O O . ALA A 1 112 ? 10.958 15.353 0.193 1.00 94.69 112 ALA A O 1
ATOM 847 N N . PRO A 1 113 ? 10.091 14.076 1.831 1.00 96.06 113 PRO A N 1
ATOM 848 C CA . PRO A 1 113 ? 8.857 14.847 1.902 1.00 96.06 113 PRO A CA 1
ATOM 849 C C . PRO A 1 113 ? 9.149 16.282 2.382 1.00 96.06 113 PRO A C 1
ATOM 851 O O . PRO A 1 113 ? 10.099 16.499 3.142 1.00 96.06 113 PRO A O 1
ATOM 854 N N . PRO A 1 114 ? 8.351 17.286 1.978 1.00 96.19 114 PRO A N 1
ATOM 855 C CA . PRO A 1 114 ? 8.534 18.645 2.470 1.00 96.19 114 PRO A CA 1
ATOM 856 C C . PRO A 1 114 ? 8.249 18.708 3.981 1.00 96.19 114 PRO A C 1
ATOM 858 O O . PRO A 1 114 ? 7.393 17.966 4.467 1.00 96.19 114 PRO A O 1
ATOM 861 N N . PRO A 1 115 ? 8.868 19.633 4.743 1.00 94.81 115 PRO A N 1
ATOM 862 C CA . PRO A 1 115 ? 8.629 19.749 6.186 1.00 94.81 115 PRO A CA 1
ATOM 863 C C . PRO A 1 115 ? 7.151 19.915 6.568 1.00 94.81 115 PRO A C 1
ATOM 865 O O . PRO A 1 115 ? 6.725 19.448 7.623 1.00 94.81 115 PRO A O 1
ATOM 868 N N . SER A 1 116 ? 6.352 20.542 5.698 1.00 94.88 116 SER A N 1
ATOM 869 C CA . SER A 1 116 ? 4.907 20.707 5.880 1.00 94.88 116 SER A CA 1
ATOM 870 C C . SER A 1 116 ? 4.136 19.386 5.892 1.00 94.88 116 SER A C 1
ATOM 872 O O . SER A 1 116 ? 3.087 19.322 6.526 1.00 94.88 116 SER A O 1
ATOM 874 N N . PHE A 1 117 ? 4.646 18.338 5.235 1.00 95.94 117 PHE A N 1
ATOM 875 C CA . PHE A 1 117 ? 3.977 17.040 5.124 1.00 95.94 117 PHE A CA 1
ATOM 876 C C . PHE A 1 117 ? 3.761 16.374 6.485 1.00 95.94 117 PHE A C 1
ATOM 878 O O . PHE A 1 117 ? 2.751 15.714 6.692 1.00 95.94 117 PHE A O 1
ATOM 885 N N . LYS A 1 118 ? 4.649 16.623 7.458 1.00 92.25 118 LYS A N 1
ATOM 886 C CA . LYS A 1 118 ? 4.505 16.128 8.837 1.00 92.25 118 LYS A CA 1
ATOM 887 C C . LYS A 1 118 ? 3.199 16.580 9.510 1.00 92.25 118 LYS A C 1
ATOM 889 O O . LYS A 1 118 ? 2.738 15.931 10.442 1.00 92.25 118 LYS A O 1
ATOM 894 N N . ASN A 1 119 ? 2.627 17.696 9.058 1.00 93.75 119 ASN A N 1
ATOM 895 C CA . ASN A 1 119 ? 1.396 18.263 9.604 1.00 93.75 119 ASN A CA 1
ATOM 896 C C . ASN A 1 119 ? 0.149 17.884 8.788 1.00 93.75 119 ASN A C 1
ATOM 898 O O . ASN A 1 119 ? -0.942 18.347 9.119 1.00 93.75 119 ASN A O 1
ATOM 902 N N . GLU A 1 120 ? 0.293 17.104 7.711 1.00 96.50 120 GLU A N 1
ATOM 903 C CA . GLU A 1 120 ? -0.857 16.623 6.949 1.00 96.50 120 GLU A CA 1
ATOM 904 C C . GLU A 1 120 ? -1.697 15.679 7.810 1.00 96.50 120 GLU A C 1
ATOM 906 O O . GLU A 1 120 ? -1.177 14.824 8.525 1.00 96.50 120 GLU A O 1
ATOM 911 N N . MET A 1 121 ? -3.016 15.833 7.740 1.00 97.31 121 MET A N 1
ATOM 912 C CA . MET A 1 121 ? -3.928 14.916 8.411 1.00 97.31 121 MET A CA 1
ATOM 913 C C . MET A 1 121 ? -4.074 13.659 7.561 1.00 97.31 121 MET A C 1
ATOM 915 O O . MET A 1 121 ? -4.474 13.739 6.399 1.00 97.31 121 MET A O 1
ATOM 919 N N . MET A 1 122 ? -3.782 12.500 8.145 1.00 96.88 122 MET A N 1
ATOM 920 C CA . MET A 1 122 ? -3.963 11.220 7.473 1.00 96.88 122 MET A CA 1
ATOM 921 C C . MET A 1 122 ? -5.240 10.513 7.920 1.00 96.88 122 MET A C 1
ATOM 923 O O . MET A 1 122 ? -5.767 10.731 9.013 1.00 96.88 122 MET A O 1
ATOM 927 N N . LEU A 1 123 ? -5.706 9.583 7.087 1.00 97.38 123 LEU A N 1
ATOM 928 C CA . LEU A 1 123 ? -6.822 8.686 7.374 1.00 97.38 123 LEU A CA 1
ATOM 929 C C . LEU A 1 123 ? -6.680 8.005 8.747 1.00 97.38 123 LEU A C 1
ATOM 931 O O . LEU A 1 123 ? -7.663 7.862 9.475 1.00 97.38 123 LEU A O 1
ATOM 935 N N . SER A 1 124 ? -5.458 7.626 9.131 1.00 97.81 124 SER A N 1
ATOM 936 C CA . SER A 1 124 ? -5.184 7.016 10.433 1.00 97.81 124 SER A CA 1
ATOM 937 C C . SER A 1 124 ? -5.352 7.980 11.606 1.00 97.81 124 SER A C 1
ATOM 939 O O . SER A 1 124 ? -5.797 7.538 12.661 1.00 97.81 124 SER A O 1
ATOM 941 N N . ASP A 1 125 ? -5.068 9.277 11.451 1.00 98.12 125 ASP A N 1
ATOM 942 C CA . ASP A 1 125 ? -5.302 10.276 12.503 1.00 98.12 125 ASP A CA 1
ATOM 943 C C . ASP A 1 125 ? -6.799 10.425 12.781 1.00 98.12 125 ASP A C 1
ATOM 945 O O . ASP A 1 125 ? -7.231 10.417 13.935 1.00 98.12 125 ASP A O 1
ATOM 949 N N . ILE A 1 126 ? -7.601 10.479 11.714 1.00 97.88 126 ILE A N 1
ATOM 950 C CA . ILE A 1 126 ? -9.062 10.580 11.795 1.00 97.88 126 ILE A CA 1
ATOM 951 C C . ILE A 1 126 ? -9.644 9.333 12.470 1.00 97.88 126 ILE A C 1
ATOM 953 O O . ILE A 1 126 ? -10.441 9.442 13.404 1.00 97.88 126 ILE A O 1
ATOM 957 N N . LEU A 1 127 ? -9.237 8.139 12.028 1.00 97.75 127 LEU A N 1
ATOM 958 C CA . LEU A 1 127 ? -9.743 6.875 12.570 1.00 97.75 127 LEU A CA 1
ATOM 959 C C . LEU A 1 127 ? -9.287 6.653 14.018 1.00 97.75 127 LEU A C 1
ATOM 961 O O . LEU A 1 127 ? -10.099 6.272 14.864 1.00 97.75 127 LEU A O 1
ATOM 965 N N . SER A 1 128 ? -8.027 6.951 14.330 1.00 97.50 128 SER A N 1
ATOM 966 C CA . SER A 1 128 ? -7.494 6.876 15.694 1.00 97.50 128 SER A CA 1
ATOM 967 C C . SER A 1 128 ? -8.210 7.854 16.629 1.00 97.50 128 SER A C 1
ATOM 969 O O . SER A 1 128 ? -8.664 7.454 17.701 1.00 97.50 128 SER A O 1
ATOM 971 N N . GLY A 1 129 ? -8.443 9.099 16.192 1.00 96.88 129 GLY A N 1
ATOM 972 C CA . GLY A 1 129 ? -9.249 10.083 16.924 1.00 96.88 129 GLY A CA 1
ATOM 973 C C . GLY A 1 129 ? -10.707 9.653 17.120 1.00 96.88 129 GLY A C 1
ATOM 974 O O . GLY A 1 129 ? -11.324 9.978 18.134 1.00 96.88 129 GLY A O 1
ATOM 975 N N . ALA A 1 130 ? -11.248 8.849 16.201 1.00 95.75 130 ALA A N 1
ATOM 976 C CA . ALA A 1 130 ? -12.547 8.206 16.354 1.00 95.75 130 ALA A CA 1
ATOM 977 C C . ALA A 1 130 ? -12.512 6.956 17.257 1.00 95.75 130 ALA A C 1
ATOM 979 O O . ALA A 1 130 ? -13.568 6.386 17.519 1.00 95.75 130 ALA A O 1
ATOM 980 N N . GLY A 1 131 ? -11.355 6.526 17.765 1.00 95.12 131 GLY A N 1
ATOM 981 C CA . GLY A 1 131 ? -11.209 5.394 18.684 1.00 95.12 131 GLY A CA 1
ATOM 982 C C . GLY A 1 131 ? -10.876 4.053 18.023 1.00 95.12 131 GLY A C 1
ATOM 983 O O . GLY A 1 131 ? -11.048 3.017 18.666 1.00 95.12 131 GLY A O 1
ATOM 984 N N . TYR A 1 132 ? -10.426 4.049 16.764 1.00 97.56 132 TYR A N 1
ATOM 985 C CA . TYR A 1 132 ? -9.939 2.837 16.100 1.00 97.56 132 TYR A CA 1
ATOM 986 C C . TYR A 1 132 ? -8.522 2.482 16.558 1.00 97.56 132 TYR A C 1
ATOM 988 O O . TYR A 1 132 ? -7.643 3.342 16.640 1.00 97.56 132 TYR A O 1
ATOM 996 N N . GLN A 1 133 ? -8.262 1.192 16.763 1.00 97.62 133 GLN A N 1
ATOM 997 C CA . GLN A 1 133 ? -6.894 0.687 16.875 1.00 97.62 133 GLN A CA 1
ATOM 998 C C . GLN A 1 133 ? -6.262 0.655 15.482 1.00 97.62 133 GLN A C 1
ATOM 1000 O O . GLN A 1 133 ? -6.732 -0.070 14.610 1.00 97.62 133 GLN A O 1
ATOM 1005 N N . CYS A 1 134 ? -5.218 1.452 15.255 1.00 98.50 134 CYS A N 1
ATOM 1006 C CA . CYS A 1 134 ? -4.612 1.587 13.931 1.00 98.50 134 CYS A CA 1
ATOM 1007 C C . CYS A 1 134 ? -3.275 0.836 13.839 1.00 98.50 134 CYS A C 1
ATOM 1009 O O . CYS A 1 134 ? -2.358 1.085 14.632 1.00 98.50 134 CYS A O 1
ATOM 1011 N N . GLY A 1 135 ? -3.153 -0.045 12.846 1.00 98.44 135 GLY A N 1
ATOM 1012 C CA . GLY A 1 135 ? -1.943 -0.796 12.527 1.00 98.44 135 GLY A CA 1
ATOM 1013 C C . GLY A 1 135 ? -1.473 -0.580 11.090 1.00 98.44 135 GLY A C 1
ATOM 1014 O O . GLY A 1 135 ? -2.286 -0.420 10.180 1.00 98.44 135 GLY A O 1
ATOM 1015 N N . TYR A 1 136 ? -0.158 -0.584 10.897 1.00 98.69 136 TYR A N 1
ATOM 1016 C CA . TYR A 1 136 ? 0.500 -0.487 9.602 1.00 98.69 136 TYR A CA 1
ATOM 1017 C C . TYR A 1 136 ? 1.551 -1.583 9.461 1.00 98.69 136 TYR A C 1
ATOM 1019 O O . TYR A 1 136 ? 2.401 -1.761 10.337 1.00 98.69 136 TYR A O 1
ATOM 1027 N N . VAL A 1 137 ? 1.493 -2.301 8.345 1.00 98.38 137 VAL A N 1
ATOM 1028 C CA . VAL A 1 137 ? 2.397 -3.396 8.008 1.00 98.38 137 VAL A CA 1
ATOM 1029 C C . VAL A 1 137 ? 2.857 -3.221 6.562 1.00 98.38 137 VAL A C 1
ATOM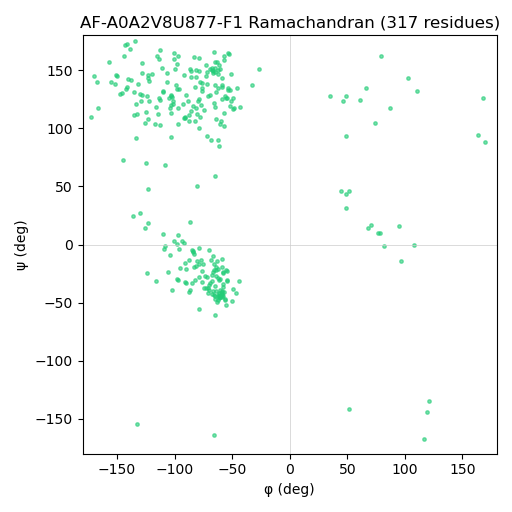 1031 O O . VAL A 1 137 ? 2.017 -3.221 5.669 1.00 98.38 137 VAL A O 1
ATOM 1034 N N . GLY A 1 138 ? 4.160 -3.097 6.304 1.00 96.12 138 GLY A N 1
ATOM 1035 C CA . GLY A 1 138 ? 4.722 -3.118 4.948 1.00 96.12 138 GLY A CA 1
ATOM 1036 C C . GLY A 1 138 ? 5.462 -1.860 4.493 1.00 96.12 138 GLY A C 1
ATOM 1037 O O . GLY A 1 138 ? 6.210 -1.259 5.263 1.00 96.12 138 GLY A O 1
ATOM 1038 N N . ASN A 1 139 ? 5.335 -1.513 3.209 1.00 93.81 139 ASN A N 1
ATOM 1039 C CA . ASN A 1 139 ? 6.062 -0.402 2.588 1.00 93.81 139 ASN A CA 1
ATOM 1040 C C . ASN A 1 139 ? 5.432 0.950 2.947 1.00 93.81 139 ASN A C 1
ATOM 1042 O O . ASN A 1 139 ? 4.339 1.241 2.468 1.00 93.81 139 ASN A O 1
ATOM 1046 N N . TRP A 1 140 ? 6.110 1.759 3.773 1.00 94.50 140 TRP A N 1
ATOM 1047 C CA . TRP A 1 140 ? 5.633 3.096 4.148 1.00 94.50 140 TRP A CA 1
ATOM 1048 C C . TRP A 1 140 ? 5.903 4.123 3.049 1.00 94.50 140 TRP A C 1
ATOM 1050 O O . TRP A 1 140 ? 4.978 4.779 2.594 1.00 94.50 140 TRP A O 1
ATOM 1060 N N . HIS A 1 141 ? 7.162 4.250 2.625 1.00 93.25 141 HIS A N 1
ATOM 1061 C CA . HIS A 1 141 ? 7.630 5.089 1.513 1.00 93.25 141 HIS A CA 1
ATOM 1062 C C . HIS A 1 141 ? 7.141 6.555 1.487 1.00 93.25 141 HIS A C 1
ATOM 1064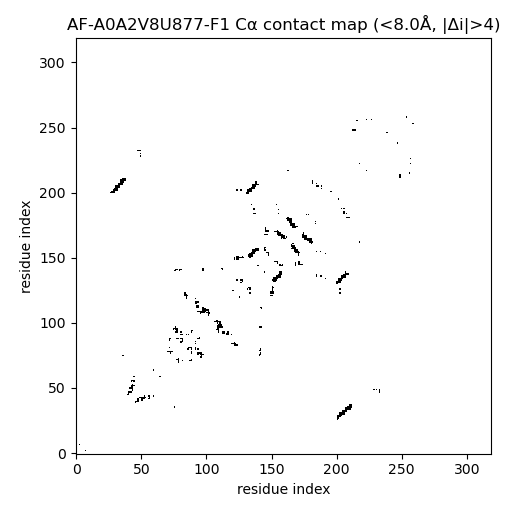 O O . HIS A 1 141 ? 7.006 7.157 0.421 1.00 93.25 141 HIS A O 1
ATOM 1070 N N . LEU A 1 142 ? 6.911 7.147 2.667 1.00 94.62 142 LEU A N 1
ATOM 1071 C CA . LEU A 1 142 ? 6.462 8.537 2.857 1.00 94.62 142 LEU A CA 1
ATOM 1072 C C . LEU A 1 142 ? 7.412 9.376 3.734 1.00 94.62 142 LEU A C 1
ATOM 1074 O O . LEU A 1 142 ? 7.018 10.413 4.267 1.00 94.62 142 LEU A O 1
ATOM 1078 N N . GLY A 1 143 ? 8.661 8.935 3.907 1.00 91.44 143 GLY A N 1
ATOM 1079 C CA . GLY A 1 143 ? 9.658 9.579 4.766 1.00 91.44 143 GLY A CA 1
ATOM 1080 C C . GLY A 1 143 ? 10.160 8.635 5.855 1.00 91.44 143 GLY A C 1
ATOM 1081 O O . GLY A 1 143 ? 10.463 7.483 5.570 1.00 91.44 143 GLY A O 1
ATOM 1082 N N . ASP A 1 144 ? 10.256 9.115 7.098 1.00 90.44 144 ASP A N 1
ATOM 1083 C CA . ASP A 1 144 ? 10.798 8.322 8.210 1.00 90.44 144 ASP A CA 1
ATOM 1084 C C . ASP A 1 144 ? 9.923 7.099 8.521 1.00 90.44 144 ASP A C 1
ATOM 1086 O O . ASP A 1 144 ? 8.830 7.211 9.070 1.00 90.44 144 ASP A O 1
ATOM 1090 N N . GLU A 1 145 ? 10.422 5.915 8.183 1.00 90.38 145 GLU A N 1
ATOM 1091 C CA . GLU A 1 145 ? 9.755 4.636 8.443 1.00 90.38 145 GLU A CA 1
ATOM 1092 C C . GLU A 1 145 ? 10.232 3.953 9.730 1.00 90.38 145 GLU A C 1
ATOM 1094 O O . GLU A 1 145 ? 9.693 2.918 10.116 1.00 90.38 145 GLU A O 1
ATOM 1099 N N . ARG A 1 146 ? 11.224 4.526 10.425 1.00 90.19 146 ARG A N 1
ATOM 1100 C CA . ARG A 1 146 ? 11.820 3.925 11.631 1.00 90.19 146 ARG A CA 1
ATOM 1101 C C . ARG A 1 146 ? 10.973 4.113 12.877 1.00 90.19 146 ARG A C 1
ATOM 1103 O O . ARG A 1 146 ? 11.228 3.449 13.873 1.00 90.19 146 ARG A O 1
ATOM 1110 N N . THR A 1 147 ? 10.025 5.039 12.867 1.00 91.62 147 THR A N 1
ATOM 1111 C CA . THR A 1 147 ? 9.157 5.313 14.011 1.00 91.62 147 THR A CA 1
ATOM 1112 C C . THR A 1 147 ? 7.697 5.286 13.573 1.00 91.62 147 THR A C 1
ATOM 1114 O O . THR A 1 147 ? 7.415 5.649 12.428 1.00 91.62 147 THR A O 1
ATOM 1117 N N . PRO A 1 148 ? 6.761 4.865 14.448 1.00 94.06 148 PRO A N 1
ATOM 1118 C CA . PRO A 1 148 ? 5.340 4.913 14.133 1.00 94.06 148 PRO A CA 1
ATOM 1119 C C . PRO A 1 148 ? 4.897 6.320 13.726 1.00 94.06 148 PRO A C 1
ATOM 1121 O O . PRO A 1 148 ? 5.111 7.279 14.469 1.00 94.06 148 PRO A O 1
ATOM 1124 N N . GLN A 1 149 ? 4.260 6.431 12.562 1.00 94.56 149 GLN A N 1
ATOM 1125 C CA . GLN A 1 149 ? 3.769 7.702 12.030 1.00 94.56 149 GLN A CA 1
ATOM 1126 C C . GLN A 1 149 ? 2.263 7.873 12.282 1.00 94.56 149 GLN A C 1
ATOM 1128 O O . GLN A 1 149 ? 1.507 6.897 12.302 1.00 94.56 149 GLN A O 1
ATOM 1133 N N . HIS A 1 150 ? 1.812 9.124 12.419 1.00 95.69 150 HIS A N 1
ATOM 1134 C CA . HIS A 1 150 ? 0.388 9.486 12.506 1.00 95.69 150 HIS A CA 1
ATOM 1135 C C . HIS A 1 150 ? -0.381 8.675 13.573 1.00 95.69 150 HIS A C 1
ATOM 1137 O O . HIS A 1 150 ? 0.130 8.401 14.667 1.00 95.69 150 HIS A O 1
ATOM 1143 N N . GLY A 1 151 ? -1.625 8.287 13.292 1.00 96.19 151 GLY A N 1
ATOM 1144 C CA . GLY A 1 151 ? -2.474 7.505 14.188 1.00 96.19 151 GLY A CA 1
ATOM 1145 C C . GLY A 1 151 ? -2.049 6.046 14.392 1.00 96.19 151 GLY A C 1
ATOM 1146 O O . GLY A 1 151 ? -2.664 5.368 15.216 1.00 96.19 151 GLY A O 1
ATOM 1147 N N . PHE A 1 152 ? -1.024 5.543 13.692 1.00 97.62 152 PHE A N 1
ATOM 1148 C CA . PHE A 1 152 ? -0.616 4.138 13.765 1.00 97.62 152 PHE A CA 1
ATOM 1149 C C . PHE A 1 152 ? 0.149 3.821 15.057 1.00 97.62 152 PHE A C 1
ATOM 1151 O O . PHE A 1 152 ? 1.027 4.567 15.492 1.00 97.62 152 PHE A O 1
ATOM 1158 N N . ARG A 1 153 ? -0.203 2.707 15.706 1.00 95.88 153 ARG A N 1
ATOM 1159 C CA . ARG A 1 153 ? 0.410 2.256 16.973 1.00 95.88 153 ARG A CA 1
ATOM 1160 C C . ARG A 1 153 ? 0.984 0.849 16.897 1.00 95.88 153 ARG A C 1
ATOM 1162 O O . ARG A 1 153 ? 1.902 0.541 17.646 1.00 95.88 153 ARG A O 1
ATOM 1169 N N . PHE A 1 154 ? 0.476 0.024 15.987 1.00 97.88 154 PHE A N 1
ATOM 1170 C CA . PHE A 1 154 ? 1.159 -1.187 15.554 1.00 97.88 154 PHE A CA 1
ATOM 1171 C C . PHE A 1 154 ? 1.905 -0.865 14.265 1.00 97.88 154 PHE A C 1
ATOM 1173 O O . PHE A 1 154 ? 1.281 -0.478 13.281 1.00 97.88 154 PHE A O 1
ATOM 1180 N N . TRP A 1 155 ? 3.226 -0.967 14.286 1.00 97.81 155 TRP A N 1
ATOM 1181 C CA . TRP A 1 155 ? 4.082 -0.494 13.210 1.00 97.81 155 TRP A CA 1
ATOM 1182 C C . TRP A 1 155 ? 5.098 -1.565 12.851 1.00 97.81 155 TRP A C 1
ATOM 1184 O O . TRP A 1 155 ? 5.971 -1.901 13.654 1.00 97.81 155 TRP A O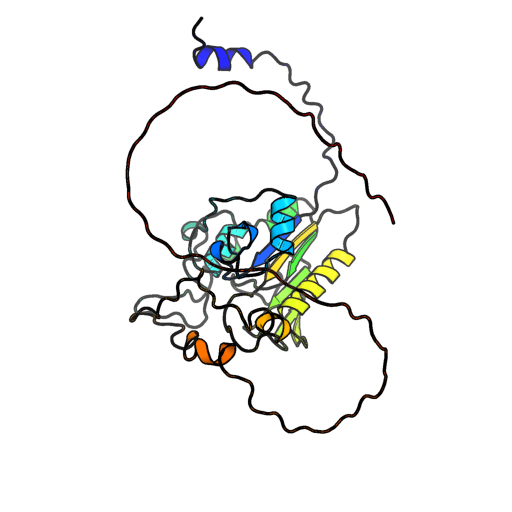 1
ATOM 1194 N N . TYR A 1 156 ? 4.958 -2.119 11.653 1.00 97.75 156 TYR A N 1
ATOM 1195 C CA . TYR A 1 156 ? 5.904 -3.073 11.104 1.00 97.75 156 TYR A CA 1
ATOM 1196 C C . TYR A 1 156 ? 6.241 -2.709 9.668 1.00 97.75 156 TYR A C 1
ATOM 1198 O O . TYR A 1 156 ? 5.543 -3.098 8.734 1.00 97.75 156 TYR A O 1
ATOM 1206 N N . THR A 1 157 ? 7.288 -1.923 9.489 1.00 96.06 157 THR A N 1
ATOM 1207 C CA . THR A 1 157 ? 7.682 -1.401 8.182 1.00 96.06 157 THR A CA 1
ATOM 1208 C C . THR A 1 157 ? 9.026 -1.950 7.770 1.00 96.06 157 THR A C 1
ATOM 1210 O O . THR A 1 157 ? 9.780 -2.506 8.561 1.00 96.06 157 THR A O 1
ATOM 1213 N N . ARG A 1 158 ? 9.324 -1.846 6.490 1.00 89.00 158 ARG A N 1
ATOM 1214 C CA . ARG A 1 158 ? 10.636 -2.197 5.957 1.00 89.00 158 ARG A CA 1
ATOM 1215 C C . ARG A 1 158 ? 11.623 -1.038 6.113 1.00 89.00 158 ARG A C 1
ATOM 1217 O O . ARG A 1 158 ? 11.195 0.081 6.321 1.00 89.00 158 ARG A O 1
ATOM 1224 N N . ASN A 1 159 ? 12.926 -1.318 6.029 1.00 75.75 159 ASN A N 1
ATOM 1225 C CA . ASN A 1 159 ? 13.985 -0.294 6.070 1.00 75.75 159 ASN A CA 1
ATOM 1226 C C . ASN A 1 159 ? 14.798 -0.220 4.754 1.00 75.75 159 ASN A C 1
ATOM 1228 O O . ASN A 1 159 ? 15.275 0.836 4.365 1.00 75.75 159 ASN A O 1
ATOM 1232 N N . ALA A 1 160 ? 14.963 -1.338 4.033 1.00 71.50 160 ALA A N 1
ATOM 1233 C CA . ALA A 1 160 ? 15.734 -1.396 2.779 1.00 71.50 160 ALA A CA 1
ATOM 1234 C C . ALA A 1 160 ? 15.208 -2.487 1.841 1.00 71.50 160 ALA A C 1
ATOM 1236 O O . ALA A 1 160 ? 14.644 -3.469 2.316 1.00 71.50 160 ALA A O 1
ATOM 1237 N N . ALA A 1 161 ? 15.250 -2.270 0.515 1.00 72.25 161 ALA A N 1
ATOM 1238 C CA . ALA A 1 161 ? 14.519 -3.074 -0.483 1.00 72.25 161 ALA A CA 1
ATOM 1239 C C . ALA A 1 161 ? 15.143 -4.464 -0.631 1.00 72.25 161 ALA A C 1
ATOM 1241 O O . ALA A 1 161 ? 16.089 -4.655 -1.385 1.00 72.25 161 ALA A O 1
ATOM 1242 N N . ALA A 1 162 ? 1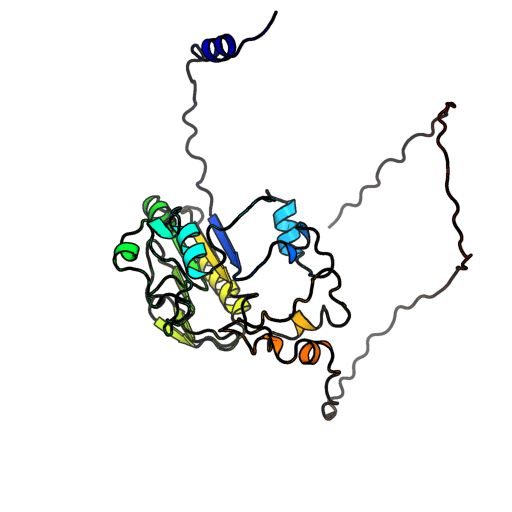4.616 -5.424 0.126 1.00 87.06 162 ALA A N 1
ATOM 1243 C CA . ALA A 1 162 ? 15.055 -6.807 0.132 1.00 87.06 162 ALA A CA 1
ATOM 1244 C C . ALA A 1 162 ? 13.835 -7.716 0.288 1.00 87.06 162 ALA A C 1
ATOM 1246 O O . ALA A 1 162 ? 12.969 -7.471 1.130 1.00 87.06 162 ALA A O 1
ATOM 1247 N N . TYR A 1 163 ? 13.771 -8.757 -0.541 1.00 91.06 163 TYR A N 1
ATOM 1248 C CA . TYR A 1 163 ? 12.694 -9.743 -0.506 1.00 91.06 163 TYR A CA 1
ATOM 1249 C C . TYR A 1 163 ? 12.978 -10.922 0.424 1.00 91.06 163 TYR A C 1
ATOM 1251 O O . TYR A 1 163 ? 12.030 -11.586 0.833 1.00 91.06 163 TYR A O 1
ATOM 1259 N N . TYR A 1 164 ? 14.243 -11.175 0.756 1.00 94.00 164 TYR A N 1
ATOM 1260 C CA . TYR A 1 164 ? 14.652 -12.236 1.672 1.00 94.00 164 TYR A CA 1
ATOM 1261 C C . TYR A 1 164 ? 15.455 -11.673 2.819 1.00 94.00 164 TYR A C 1
ATOM 1263 O O . TYR A 1 164 ? 16.241 -10.744 2.625 1.00 94.00 164 TYR A O 1
ATOM 1271 N N . ASP A 1 165 ? 15.227 -12.267 3.983 1.00 94.25 165 ASP A N 1
ATOM 1272 C CA . ASP A 1 165 ? 15.869 -11.939 5.247 1.00 94.25 165 ASP A CA 1
ATOM 1273 C C . ASP A 1 165 ? 15.939 -10.418 5.502 1.00 94.25 165 ASP A C 1
ATOM 1275 O O . ASP A 1 165 ? 17.012 -9.884 5.810 1.00 94.25 165 ASP A O 1
ATOM 1279 N N . PRO A 1 166 ? 14.830 -9.669 5.288 1.00 93.88 166 PRO A N 1
ATOM 1280 C CA . PRO A 1 166 ? 14.881 -8.220 5.290 1.00 93.88 166 PRO A CA 1
ATOM 1281 C C . PRO A 1 166 ? 15.180 -7.659 6.681 1.00 93.88 166 PRO A C 1
ATOM 1283 O O . PRO A 1 166 ? 14.755 -8.180 7.716 1.00 93.88 166 PRO A O 1
ATOM 1286 N N . VAL A 1 167 ? 15.839 -6.501 6.686 1.00 93.94 167 VAL A N 1
ATOM 1287 C CA . VAL A 1 167 ? 15.874 -5.627 7.857 1.00 93.94 167 VAL A CA 1
ATOM 1288 C C . VAL A 1 167 ? 14.581 -4.816 7.889 1.00 93.94 167 VAL A C 1
ATOM 1290 O O . VAL A 1 167 ? 14.294 -4.016 6.990 1.00 93.94 167 VAL A O 1
ATOM 1293 N N . MET A 1 168 ? 13.810 -5.029 8.945 1.00 95.12 168 MET A N 1
ATOM 1294 C CA . MET A 1 168 ? 12.517 -4.414 9.198 1.00 95.12 168 MET A CA 1
ATOM 1295 C C . MET A 1 168 ? 12.604 -3.480 10.409 1.00 95.12 168 MET A C 1
ATOM 1297 O O . MET A 1 168 ? 13.563 -3.491 11.182 1.00 95.12 168 MET A O 1
ATOM 1301 N N . ASN A 1 169 ? 11.578 -2.665 10.587 1.00 95.12 169 ASN A N 1
ATOM 1302 C CA . ASN A 1 169 ? 11.293 -1.919 11.793 1.00 95.12 169 ASN A CA 1
ATOM 1303 C C . ASN A 1 169 ? 10.056 -2.519 12.454 1.00 95.12 169 ASN A C 1
ATOM 1305 O O . ASN A 1 169 ? 9.031 -2.694 11.804 1.00 95.12 169 ASN A O 1
ATOM 1309 N N . TRP A 1 170 ? 10.135 -2.787 13.750 1.00 95.38 170 TRP A N 1
ATOM 1310 C CA . TRP A 1 170 ? 9.012 -3.191 14.574 1.00 95.38 170 TRP A CA 1
ATOM 1311 C C . TRP A 1 170 ? 8.873 -2.216 15.743 1.00 95.38 170 TRP A C 1
ATOM 1313 O O . TRP A 1 170 ? 9.681 -2.218 16.669 1.00 95.38 170 TRP A O 1
ATOM 1323 N N . ASN A 1 171 ? 7.842 -1.368 15.702 1.00 94.81 171 ASN A N 1
ATOM 1324 C CA . ASN A 1 171 ? 7.517 -0.386 16.741 1.00 94.81 171 ASN A CA 1
ATOM 1325 C C . ASN A 1 171 ? 8.721 0.463 17.191 1.00 94.81 171 ASN A C 1
ATOM 1327 O O . ASN A 1 171 ? 8.922 0.681 18.385 1.00 94.81 171 ASN A O 1
ATOM 1331 N N . GLY A 1 172 ? 9.536 0.945 16.249 1.00 92.81 172 GLY A N 1
ATOM 1332 C CA . GLY A 1 172 ? 10.721 1.738 16.585 1.00 92.81 172 GLY A CA 1
ATOM 1333 C C . GLY A 1 172 ? 12.025 0.945 16.646 1.00 92.81 172 GLY A C 1
ATOM 1334 O O . GLY A 1 172 ? 13.095 1.548 16.650 1.00 92.81 172 GLY A O 1
ATOM 1335 N N . GLN A 1 173 ? 11.961 -0.387 16.682 1.00 93.69 173 GLN A N 1
ATOM 1336 C CA . GLN A 1 173 ? 13.133 -1.248 16.816 1.00 93.69 173 GLN A CA 1
ATOM 1337 C C . GLN A 1 173 ? 13.505 -1.878 15.479 1.00 93.69 173 GLN A C 1
ATOM 1339 O O . GLN A 1 173 ? 12.674 -2.492 14.817 1.00 93.69 173 GLN A O 1
ATOM 1344 N N . THR A 1 174 ? 14.769 -1.760 15.087 1.00 94.44 174 THR A N 1
ATOM 1345 C CA . THR A 1 174 ? 15.292 -2.476 13.922 1.00 94.44 174 THR A CA 1
ATOM 1346 C C . THR A 1 174 ? 15.392 -3.967 14.234 1.00 94.44 174 THR A C 1
ATOM 1348 O O . THR A 1 174 ? 16.008 -4.347 15.228 1.00 94.44 174 THR A O 1
ATOM 1351 N N . VAL A 1 175 ? 14.815 -4.805 13.376 1.00 94.56 175 VAL A N 1
ATOM 1352 C CA . VAL A 1 175 ? 14.820 -6.266 13.508 1.00 94.56 175 VAL A CA 1
ATOM 1353 C C . VAL A 1 175 ? 15.230 -6.910 12.185 1.00 94.56 175 VAL A C 1
ATOM 1355 O O . VAL A 1 175 ? 14.801 -6.471 11.121 1.00 94.56 175 VAL A O 1
ATOM 1358 N N . SER A 1 176 ? 16.062 -7.948 12.244 1.00 94.75 176 SER A N 1
ATOM 1359 C CA . SER A 1 176 ? 16.368 -8.793 11.084 1.00 94.75 176 SER A CA 1
ATOM 1360 C C . SER A 1 176 ? 15.413 -9.978 11.086 1.00 94.75 176 SER A C 1
ATOM 1362 O O . SER A 1 176 ? 15.381 -10.732 12.059 1.00 94.75 176 SER A O 1
ATOM 1364 N N . GLU A 1 177 ? 14.627 -10.130 10.027 1.00 95.00 177 GLU A N 1
ATOM 1365 C CA . GLU A 1 177 ? 13.531 -11.099 9.980 1.00 95.00 177 GLU A CA 1
ATOM 1366 C C . GLU A 1 177 ? 13.831 -12.169 8.930 1.00 95.00 177 GLU A C 1
ATOM 1368 O O . GLU A 1 177 ? 13.863 -11.839 7.749 1.00 95.00 177 GLU A O 1
ATOM 1373 N N . PRO A 1 178 ? 14.069 -13.436 9.313 1.00 96.00 178 PRO A N 1
ATOM 1374 C CA . PRO A 1 178 ? 14.371 -14.486 8.351 1.00 96.00 178 PRO A CA 1
ATOM 1375 C C . PRO A 1 178 ? 13.129 -14.882 7.544 1.00 96.00 178 PRO A C 1
ATOM 1377 O O . PRO A 1 178 ? 12.046 -15.072 8.099 1.00 96.00 178 PRO A O 1
ATOM 1380 N N . GLY A 1 179 ? 13.294 -15.087 6.238 1.00 94.75 179 GLY A N 1
ATOM 1381 C CA . GLY A 1 179 ? 12.240 -15.543 5.334 1.00 94.75 179 GLY A CA 1
ATOM 1382 C C . GLY A 1 179 ? 11.873 -14.546 4.237 1.00 94.75 179 GLY A C 1
ATOM 1383 O O . GLY A 1 179 ? 12.594 -13.592 3.957 1.00 94.75 179 GLY A O 1
ATOM 1384 N N . TYR A 1 180 ? 10.750 -14.810 3.567 1.00 95.25 180 TYR A N 1
ATOM 1385 C CA . TYR A 1 180 ? 10.291 -14.030 2.417 1.00 95.25 180 TYR A CA 1
ATOM 1386 C C . TYR A 1 180 ? 9.381 -12.877 2.855 1.00 95.25 180 TYR A C 1
ATOM 1388 O O . TYR A 1 180 ? 8.400 -13.096 3.567 1.00 95.25 180 TYR A O 1
ATOM 1396 N N . LEU A 1 181 ? 9.672 -11.655 2.397 1.00 94.94 181 LEU A N 1
ATOM 1397 C CA . LEU A 1 181 ? 9.016 -10.418 2.835 1.00 94.94 181 LEU A CA 1
ATOM 1398 C C . LEU A 1 181 ? 7.483 -10.508 2.792 1.00 94.94 181 LEU A C 1
ATOM 1400 O O . LEU A 1 181 ? 6.830 -10.188 3.777 1.00 94.94 181 LEU A O 1
ATOM 1404 N N . THR A 1 182 ? 6.890 -10.973 1.691 1.00 94.44 182 THR A N 1
ATOM 1405 C CA . THR A 1 182 ? 5.424 -11.068 1.537 1.00 94.44 182 THR A CA 1
ATOM 1406 C C . THR A 1 182 ? 4.783 -11.954 2.604 1.00 94.44 182 THR A C 1
ATOM 1408 O O . THR A 1 182 ? 3.718 -11.629 3.140 1.00 94.44 182 THR A O 1
ATOM 1411 N N . ASP A 1 183 ? 5.446 -13.062 2.938 1.00 96.06 183 ASP A N 1
ATOM 1412 C CA . ASP A 1 183 ? 4.973 -14.007 3.946 1.00 96.06 183 ASP A CA 1
ATOM 1413 C C . ASP A 1 183 ? 5.108 -13.381 5.343 1.00 96.06 183 ASP A C 1
ATOM 1415 O O . ASP A 1 183 ? 4.170 -13.446 6.137 1.00 96.06 183 ASP A O 1
ATOM 1419 N N . LEU A 1 184 ? 6.224 -12.690 5.613 1.00 97.00 184 LEU A N 1
ATOM 1420 C CA . LEU A 1 184 ? 6.470 -11.964 6.865 1.00 97.00 184 LEU A CA 1
ATOM 1421 C C . LEU A 1 184 ? 5.435 -10.857 7.109 1.00 97.00 184 LEU A C 1
ATOM 1423 O O . LEU A 1 184 ? 4.885 -10.761 8.206 1.00 97.00 184 LEU A O 1
ATOM 1427 N N . LEU A 1 185 ? 5.121 -10.052 6.086 1.00 97.44 185 LEU A N 1
ATOM 1428 C CA . LEU A 1 185 ? 4.088 -9.014 6.174 1.00 97.44 185 LEU A CA 1
ATOM 1429 C C . LEU A 1 185 ? 2.719 -9.627 6.492 1.00 97.44 185 LEU A C 1
ATOM 1431 O O . LEU A 1 185 ? 2.019 -9.161 7.388 1.00 97.44 185 LEU A O 1
ATOM 1435 N N . THR A 1 186 ? 2.355 -10.715 5.813 1.00 97.94 186 THR A N 1
ATOM 1436 C CA . THR A 1 186 ? 1.075 -11.402 6.046 1.00 97.94 186 THR A CA 1
ATOM 1437 C C . THR A 1 186 ? 1.005 -11.999 7.452 1.00 97.94 186 THR A C 1
ATOM 1439 O O . THR A 1 186 ? 0.006 -11.828 8.151 1.00 97.94 186 THR A O 1
ATOM 1442 N N . ALA A 1 187 ? 2.081 -12.643 7.907 1.00 98.25 187 ALA A N 1
ATOM 1443 C CA . ALA A 1 187 ? 2.168 -13.185 9.257 1.00 98.25 187 ALA A CA 1
ATOM 1444 C C . ALA A 1 187 ? 2.044 -12.077 10.314 1.00 98.25 187 ALA A C 1
ATOM 1446 O O . ALA A 1 187 ? 1.308 -12.227 11.289 1.00 98.25 187 ALA A O 1
ATOM 1447 N N . LYS A 1 188 ? 2.703 -10.928 10.108 1.00 98.19 188 LYS A N 1
ATOM 1448 C CA . LYS A 1 188 ? 2.630 -9.808 11.052 1.00 98.19 188 LYS A CA 1
ATOM 1449 C C . LYS A 1 188 ? 1.258 -9.133 11.067 1.00 98.19 188 LYS A C 1
ATOM 1451 O O . LYS A 1 188 ? 0.795 -8.737 12.135 1.00 98.19 188 LYS A O 1
ATOM 1456 N N . ALA A 1 189 ? 0.585 -9.048 9.922 1.00 98.56 189 ALA A N 1
ATOM 1457 C CA . ALA A 1 189 ? -0.814 -8.639 9.864 1.00 98.56 189 ALA A CA 1
ATOM 1458 C C . ALA A 1 189 ? -1.702 -9.582 10.699 1.00 98.56 189 ALA A C 1
ATOM 1460 O O . ALA A 1 189 ? -2.542 -9.102 11.456 1.00 98.56 189 ALA A O 1
ATOM 1461 N N . GLY A 1 190 ? -1.460 -10.898 10.645 1.00 98.50 190 GLY A N 1
ATOM 1462 C CA . GLY A 1 190 ? -2.110 -11.887 11.515 1.00 98.50 190 GLY A CA 1
ATOM 1463 C C . GLY A 1 190 ? -1.910 -11.597 13.005 1.00 98.50 190 GLY A C 1
ATOM 1464 O O . GLY A 1 190 ? -2.885 -11.515 13.744 1.00 98.50 190 GLY A O 1
ATOM 1465 N N . VAL A 1 191 ? -0.674 -11.301 13.427 1.00 98.31 191 VAL A N 1
ATOM 1466 C CA . VAL A 1 191 ? -0.374 -10.917 14.822 1.00 98.31 191 VAL A CA 1
ATOM 1467 C C . VAL A 1 191 ? -1.176 -9.693 15.266 1.00 98.31 191 VAL A C 1
ATOM 1469 O O . VAL A 1 191 ? -1.655 -9.656 16.397 1.00 98.31 191 VAL A O 1
ATOM 1472 N N . PHE A 1 192 ? -1.337 -8.685 14.403 1.00 98.44 192 PHE A N 1
ATOM 1473 C CA . PHE A 1 192 ? -2.205 -7.553 14.722 1.00 98.44 192 PHE A CA 1
ATOM 1474 C C . PHE A 1 192 ? -3.656 -8.006 14.901 1.00 98.44 192 PHE A C 1
ATOM 1476 O O . PHE A 1 192 ? -4.282 -7.624 15.885 1.00 98.44 192 PHE A O 1
ATOM 1483 N N . LEU A 1 193 ? -4.192 -8.812 13.982 1.00 98.00 193 LEU A N 1
ATOM 1484 C CA . LEU A 1 193 ? -5.581 -9.281 14.034 1.00 98.00 193 LEU A CA 1
ATOM 1485 C C . LEU A 1 193 ? -5.873 -10.105 15.297 1.00 98.00 193 LEU A C 1
ATOM 1487 O O . LEU A 1 193 ? -6.910 -9.896 15.924 1.00 98.00 193 LEU A O 1
ATOM 1491 N N . ASP A 1 194 ? -4.935 -10.948 15.725 1.00 97.88 194 ASP A N 1
ATOM 1492 C CA . ASP A 1 194 ? -5.060 -11.768 16.936 1.00 97.88 194 ASP A CA 1
ATOM 1493 C C . ASP A 1 194 ? -5.102 -10.932 18.232 1.00 97.88 194 ASP A C 1
ATOM 1495 O O . ASP A 1 194 ? -5.609 -11.387 19.256 1.00 97.88 194 ASP A O 1
ATOM 1499 N N . GLN A 1 195 ? -4.599 -9.691 18.205 1.00 96.38 195 GLN A N 1
ATOM 1500 C CA . GLN A 1 195 ? -4.633 -8.763 19.346 1.00 96.38 195 GLN A CA 1
ATOM 1501 C C . GLN A 1 195 ? -5.954 -7.985 19.466 1.00 96.38 195 GLN A C 1
ATOM 1503 O O . GLN A 1 195 ? -6.138 -7.237 20.432 1.00 96.38 195 GLN A O 1
ATOM 1508 N N . GLN A 1 196 ? -6.860 -8.103 18.491 1.00 94.88 196 GLN A N 1
ATOM 1509 C CA . GLN A 1 196 ? -8.080 -7.298 18.458 1.00 94.88 196 GLN A CA 1
ATOM 1510 C C . GLN A 1 196 ? -9.171 -7.874 19.361 1.00 94.88 196 GLN A C 1
ATOM 1512 O O . GLN A 1 196 ? -9.279 -9.079 19.577 1.00 94.88 196 GLN A O 1
ATOM 1517 N N . THR A 1 197 ? -10.025 -6.989 19.880 1.00 91.00 197 THR A N 1
ATOM 1518 C CA . THR A 1 197 ? -11.165 -7.369 20.726 1.00 91.00 197 THR A CA 1
ATOM 1519 C C . THR A 1 197 ? -12.475 -6.926 20.075 1.00 91.00 197 THR A C 1
ATOM 1521 O O . THR A 1 197 ? -12.508 -5.849 19.482 1.00 91.00 197 THR A O 1
ATOM 1524 N N . PRO A 1 198 ? -13.590 -7.667 20.230 1.00 86.50 198 PRO A N 1
ATOM 1525 C CA . PRO A 1 198 ? -14.872 -7.292 19.618 1.00 86.50 198 PRO A CA 1
ATOM 1526 C C . PRO A 1 198 ? -15.413 -5.914 20.039 1.00 86.50 198 PRO A C 1
ATOM 1528 O O . PRO A 1 198 ? -16.277 -5.357 19.370 1.00 86.50 198 PRO A O 1
ATOM 1531 N N . ALA A 1 199 ? -14.932 -5.370 21.161 1.00 87.94 199 ALA A N 1
ATOM 1532 C CA . ALA A 1 199 ? -15.395 -4.103 21.719 1.00 87.94 199 ALA A CA 1
ATOM 1533 C C . ALA A 1 199 ? -14.771 -2.862 21.056 1.00 87.94 199 ALA A C 1
ATOM 1535 O O . ALA A 1 199 ? -15.301 -1.762 21.225 1.00 87.94 199 ALA A O 1
ATOM 1536 N N . LYS A 1 200 ? -13.646 -3.005 20.342 1.00 91.25 200 LYS A N 1
ATOM 1537 C CA . LYS A 1 200 ? -12.931 -1.882 19.725 1.00 91.25 200 LYS A CA 1
ATOM 1538 C C . LYS A 1 200 ? -12.763 -2.115 18.226 1.00 91.25 200 LYS A C 1
ATOM 1540 O O . LYS A 1 200 ? -12.255 -3.165 17.846 1.00 91.25 200 LYS A O 1
ATOM 1545 N N . PRO A 1 201 ? -13.153 -1.150 17.376 1.00 96.94 201 PRO A N 1
ATOM 1546 C CA . PRO A 1 201 ? -12.909 -1.274 15.953 1.00 96.94 201 PRO A CA 1
ATOM 1547 C C . PRO A 1 201 ? -11.420 -1.078 15.653 1.00 96.94 201 PRO A C 1
ATOM 1549 O O . PRO A 1 201 ? -10.710 -0.380 16.387 1.00 96.94 201 PRO A O 1
ATOM 1552 N N . PHE A 1 202 ? -10.954 -1.645 14.547 1.00 98.19 202 PHE A N 1
ATOM 1553 C CA . PHE A 1 202 ? -9.577 -1.477 14.096 1.00 98.19 202 PHE A CA 1
ATOM 1554 C C . PHE A 1 202 ? -9.478 -1.021 12.643 1.00 98.19 202 PHE A C 1
ATOM 1556 O O . PHE A 1 202 ? -10.378 -1.237 11.830 1.00 98.19 202 PHE A O 1
ATOM 1563 N N . PHE A 1 203 ? -8.353 -0.386 12.331 1.00 98.62 203 PHE A N 1
ATOM 1564 C CA . PHE A 1 203 ? -7.926 -0.046 10.985 1.00 98.62 203 PHE A CA 1
ATOM 1565 C C . PHE A 1 203 ? -6.534 -0.626 10.747 1.00 98.62 203 PHE A C 1
ATOM 1567 O O . PHE A 1 203 ? -5.569 -0.208 11.381 1.00 98.62 203 PHE A O 1
ATOM 1574 N N . LEU A 1 204 ? -6.426 -1.591 9.843 1.00 98.81 204 LEU A N 1
ATOM 1575 C CA . LEU A 1 204 ? -5.162 -2.214 9.473 1.00 98.81 204 LEU A CA 1
ATOM 1576 C C . LEU A 1 204 ? -4.829 -1.863 8.030 1.00 98.81 204 LEU A C 1
ATOM 1578 O O . LEU A 1 204 ? -5.626 -2.135 7.139 1.00 98.81 204 LEU A O 1
ATOM 1582 N N . THR A 1 205 ? -3.641 -1.316 7.790 1.00 98.69 205 THR A N 1
ATOM 1583 C CA . THR A 1 205 ? -3.077 -1.229 6.439 1.00 98.69 205 THR A CA 1
ATOM 1584 C C . THR A 1 205 ? -2.000 -2.290 6.248 1.00 98.69 205 THR A C 1
ATOM 1586 O O . THR A 1 205 ? -1.073 -2.372 7.052 1.00 98.69 205 THR A O 1
ATOM 1589 N N . VAL A 1 206 ? -2.114 -3.079 5.178 1.00 98.50 206 VAL A N 1
ATOM 1590 C CA . VAL A 1 206 ? -1.101 -4.042 4.731 1.00 98.50 206 VAL A CA 1
ATOM 1591 C C . VAL A 1 206 ? -0.608 -3.615 3.348 1.00 98.50 206 VAL A C 1
ATOM 1593 O O . VAL A 1 206 ? -1.315 -3.766 2.356 1.00 98.50 206 VAL A O 1
ATOM 1596 N N . SER A 1 207 ? 0.587 -3.031 3.302 1.00 97.12 207 SER A N 1
ATOM 1597 C CA . SER A 1 207 ? 1.219 -2.442 2.118 1.00 97.12 207 SER A CA 1
ATOM 1598 C C . SER A 1 207 ? 2.303 -3.375 1.571 1.00 97.12 207 SER A C 1
ATOM 1600 O O . SER A 1 207 ? 3.451 -3.370 2.021 1.00 97.12 207 SER A O 1
ATOM 1602 N N . TYR A 1 208 ? 1.934 -4.238 0.630 1.00 95.69 208 TYR A N 1
ATOM 1603 C CA . TYR A 1 208 ? 2.841 -5.192 0.004 1.00 95.69 208 TYR A CA 1
ATOM 1604 C C . TYR A 1 208 ? 3.756 -4.520 -1.020 1.00 95.69 208 TYR A C 1
ATOM 1606 O O . TYR A 1 208 ? 3.309 -3.711 -1.827 1.00 95.69 208 TYR A O 1
ATOM 1614 N N . LEU A 1 209 ? 5.030 -4.924 -1.018 1.00 91.69 209 LEU A N 1
ATOM 1615 C CA . LEU A 1 209 ? 6.009 -4.469 -2.006 1.00 91.69 209 LEU A CA 1
ATOM 1616 C C . LEU A 1 209 ? 5.818 -5.155 -3.368 1.00 91.69 209 LEU A C 1
ATOM 1618 O O . LEU A 1 209 ? 6.073 -4.548 -4.390 1.00 91.69 209 LEU A O 1
ATOM 1622 N N . ASN A 1 210 ? 5.361 -6.408 -3.427 1.00 89.06 210 ASN A N 1
ATOM 1623 C CA . ASN A 1 210 ? 5.142 -7.069 -4.718 1.00 89.06 210 ASN A CA 1
ATOM 1624 C C . ASN A 1 210 ? 3.995 -6.413 -5.510 1.00 89.06 210 ASN A C 1
ATOM 1626 O O . ASN A 1 210 ? 2.983 -6.065 -4.895 1.00 89.06 210 ASN A O 1
ATOM 1630 N N . PRO A 1 211 ? 4.066 -6.395 -6.857 1.00 89.12 211 PRO A N 1
ATOM 1631 C CA . PRO A 1 211 ? 5.118 -6.948 -7.731 1.00 89.12 211 PRO A CA 1
ATOM 1632 C C . PRO A 1 211 ? 6.335 -6.035 -8.021 1.00 89.12 211 PRO A C 1
ATOM 1634 O O . PRO A 1 211 ? 7.041 -6.288 -8.996 1.00 89.12 211 PRO A O 1
ATOM 1637 N N . HIS A 1 212 ? 6.609 -4.999 -7.220 1.00 85.88 212 HIS A N 1
ATOM 1638 C CA . HIS A 1 212 ? 7.746 -4.083 -7.417 1.00 85.88 212 HIS A CA 1
ATOM 1639 C C . HIS A 1 212 ? 9.099 -4.814 -7.597 1.00 85.88 212 HIS A C 1
ATOM 1641 O O . HIS A 1 212 ? 9.327 -5.848 -6.957 1.00 85.88 212 HIS A O 1
ATOM 1647 N N . PRO A 1 213 ? 10.040 -4.288 -8.408 1.00 79.69 213 PRO A N 1
ATOM 1648 C CA . PRO A 1 213 ? 11.359 -4.890 -8.586 1.00 79.69 213 PRO A CA 1
ATOM 1649 C C . PRO A 1 213 ? 12.147 -5.064 -7.270 1.00 79.69 213 PRO A C 1
ATOM 1651 O O . PRO A 1 213 ? 11.907 -4.339 -6.296 1.00 79.69 213 PRO A O 1
ATOM 1654 N N . PRO A 1 214 ? 13.141 -5.976 -7.245 1.00 84.50 214 PRO A N 1
ATOM 1655 C CA . PRO A 1 214 ? 13.596 -6.827 -8.357 1.00 84.50 214 PRO A CA 1
ATOM 1656 C C . PRO A 1 214 ? 12.605 -7.946 -8.718 1.00 84.50 214 PRO A C 1
ATOM 1658 O O . PRO A 1 214 ? 11.923 -8.454 -7.838 1.00 84.50 214 PRO A O 1
ATOM 1661 N N . TYR A 1 215 ? 12.557 -8.329 -10.002 1.00 81.12 215 TYR A N 1
ATOM 1662 C CA . TYR A 1 215 ? 11.643 -9.361 -10.530 1.00 81.12 215 TYR A CA 1
ATOM 1663 C C . TYR A 1 215 ? 12.199 -10.792 -10.450 1.00 81.12 215 TYR A C 1
ATOM 1665 O O . TYR A 1 215 ? 11.473 -11.767 -10.640 1.00 81.12 215 TYR A O 1
ATOM 1673 N N . GLU A 1 216 ? 13.499 -10.928 -10.190 1.00 80.81 216 GLU A N 1
ATOM 1674 C CA . GLU A 1 216 ? 14.184 -12.212 -10.058 1.00 80.81 216 GLU A CA 1
ATOM 1675 C C . GLU A 1 216 ? 14.334 -12.631 -8.590 1.00 80.81 216 GLU A C 1
ATOM 1677 O O . GLU A 1 216 ? 14.235 -11.828 -7.661 1.00 80.81 216 GLU A O 1
ATOM 1682 N N . GLY A 1 217 ? 14.608 -13.920 -8.377 1.00 83.62 217 GLY A N 1
ATOM 1683 C CA . GLY A 1 217 ? 14.917 -14.471 -7.057 1.00 83.62 217 GLY A CA 1
ATOM 1684 C C . GLY A 1 217 ? 13.700 -14.778 -6.183 1.00 83.62 217 GLY A C 1
ATOM 1685 O O . GLY A 1 217 ? 13.866 -15.298 -5.085 1.00 83.62 217 GLY A O 1
ATOM 1686 N N . HIS A 1 218 ? 12.473 -14.516 -6.634 1.00 89.69 218 HIS A N 1
ATOM 1687 C CA . HIS A 1 218 ? 11.264 -14.887 -5.893 1.00 89.69 218 HIS A CA 1
ATOM 1688 C C . HIS A 1 218 ? 11.111 -16.414 -5.716 1.00 89.69 218 HIS A C 1
ATOM 1690 O O . HIS A 1 218 ? 11.671 -17.181 -6.500 1.00 89.69 218 HIS A O 1
ATOM 1696 N N . PRO A 1 219 ? 10.352 -16.881 -4.702 1.00 92.12 219 PRO A N 1
ATOM 1697 C CA . PRO A 1 219 ? 10.182 -18.309 -4.451 1.00 92.12 219 PRO A CA 1
ATOM 1698 C C . PRO A 1 219 ? 9.698 -19.072 -5.698 1.00 92.12 219 PRO A C 1
ATOM 1700 O O . PRO A 1 219 ? 8.694 -18.656 -6.287 1.00 92.12 219 PRO A O 1
ATOM 1703 N N . PRO A 1 220 ? 10.309 -20.224 -6.056 1.00 90.62 220 PRO A N 1
ATOM 1704 C CA . PRO A 1 220 ? 9.968 -20.967 -7.275 1.00 90.62 220 PRO A CA 1
ATOM 1705 C C . PRO A 1 220 ? 8.483 -21.314 -7.398 1.00 90.62 220 PRO A C 1
ATOM 1707 O O . PRO A 1 220 ? 7.910 -21.273 -8.477 1.00 90.62 220 PRO A O 1
ATOM 1710 N N . ARG A 1 221 ? 7.793 -21.529 -6.270 1.00 89.62 221 ARG A N 1
ATOM 1711 C CA . ARG A 1 221 ? 6.338 -21.765 -6.242 1.00 89.62 221 ARG A CA 1
ATOM 1712 C C . ARG A 1 221 ? 5.500 -20.669 -6.920 1.00 89.62 221 ARG A C 1
ATOM 1714 O O . ARG A 1 221 ? 4.350 -20.934 -7.260 1.00 89.62 221 ARG A O 1
ATOM 1721 N N . TYR A 1 222 ? 6.026 -19.452 -7.072 1.00 88.19 222 TYR A N 1
ATOM 1722 C CA . TYR A 1 222 ? 5.356 -18.368 -7.788 1.00 88.19 222 TYR A CA 1
ATOM 1723 C C . TYR A 1 222 ? 5.698 -18.356 -9.281 1.00 88.19 222 TYR A C 1
ATOM 1725 O O . TYR A 1 222 ? 4.820 -18.044 -10.075 1.00 88.19 222 TYR A O 1
ATOM 1733 N N . THR A 1 223 ? 6.914 -18.743 -9.674 1.00 86.94 223 THR A N 1
ATOM 1734 C CA . THR A 1 223 ? 7.364 -18.763 -11.077 1.00 86.94 223 THR A CA 1
ATOM 1735 C C . THR A 1 223 ? 7.006 -20.066 -11.795 1.00 86.94 223 THR A C 1
ATOM 1737 O O . THR A 1 223 ? 6.547 -20.040 -12.932 1.00 86.94 223 THR A O 1
ATOM 1740 N N . ASP A 1 224 ? 7.121 -21.213 -11.121 1.00 90.25 224 ASP A N 1
ATOM 1741 C CA . ASP A 1 224 ? 6.926 -22.555 -11.691 1.00 90.25 224 ASP A CA 1
ATOM 1742 C C . ASP A 1 224 ? 5.511 -22.757 -12.244 1.00 90.25 224 ASP A C 1
ATOM 1744 O O . ASP A 1 224 ? 5.305 -23.479 -13.225 1.00 90.25 224 ASP A O 1
ATOM 1748 N N . ARG A 1 225 ? 4.526 -22.072 -11.649 1.00 88.56 225 ARG A N 1
ATOM 1749 C CA . ARG A 1 225 ? 3.120 -22.094 -12.083 1.00 88.56 225 ARG A CA 1
ATOM 1750 C C . ARG A 1 225 ? 2.922 -21.517 -13.482 1.00 88.56 225 ARG A C 1
ATOM 1752 O O . ARG A 1 225 ? 1.934 -21.853 -14.126 1.00 88.56 225 ARG A O 1
ATOM 1759 N N . TYR A 1 226 ? 3.864 -20.697 -13.938 1.00 89.88 226 TYR A N 1
ATOM 1760 C CA . TYR A 1 226 ? 3.841 -20.029 -15.234 1.00 89.88 226 TYR A CA 1
ATOM 1761 C C . TYR A 1 226 ? 4.886 -20.583 -16.210 1.00 89.88 226 TYR A C 1
ATOM 1763 O O . TYR A 1 226 ? 5.048 -20.046 -17.296 1.00 89.88 226 TYR A O 1
ATOM 1771 N N . SER A 1 227 ? 5.550 -21.698 -15.878 1.00 87.38 227 SER A N 1
ATOM 1772 C CA . SER A 1 227 ? 6.605 -22.320 -16.705 1.00 87.38 227 SER A CA 1
ATOM 1773 C C . SER A 1 227 ? 6.182 -22.728 -18.127 1.00 87.38 227 SER A C 1
ATOM 1775 O O . SER A 1 227 ? 7.032 -23.075 -18.942 1.00 87.38 227 SER A O 1
ATOM 1777 N N . LYS A 1 228 ? 4.878 -22.727 -18.423 1.00 88.69 228 LYS A N 1
ATOM 1778 C CA . LYS A 1 228 ? 4.296 -23.068 -19.732 1.00 88.69 228 LYS A CA 1
ATOM 1779 C C . LYS A 1 228 ? 3.377 -21.970 -20.281 1.00 88.69 228 LYS A C 1
ATOM 1781 O O . LYS A 1 228 ? 2.545 -22.257 -21.136 1.00 88.69 228 LYS A O 1
ATOM 1786 N N . VAL A 1 229 ? 3.435 -20.770 -19.709 1.00 87.94 229 VAL A N 1
ATOM 1787 C CA . VAL A 1 229 ? 2.587 -19.641 -20.100 1.00 87.94 229 VAL A CA 1
ATOM 1788 C C . VAL A 1 229 ? 3.412 -18.708 -20.974 1.00 87.94 229 VAL A C 1
ATOM 1790 O O . VAL A 1 229 ? 4.461 -18.235 -20.551 1.00 87.94 229 VAL A O 1
ATOM 1793 N N . ASP A 1 230 ? 2.919 -18.442 -22.181 1.00 83.88 230 ASP A N 1
ATOM 1794 C CA . ASP A 1 230 ? 3.629 -17.632 -23.180 1.00 83.88 230 ASP A CA 1
ATOM 1795 C C . ASP A 1 230 ? 3.426 -16.115 -22.990 1.00 83.88 230 ASP A C 1
ATOM 1797 O O . ASP A 1 230 ? 4.051 -15.316 -23.684 1.00 83.88 230 ASP A O 1
ATOM 1801 N N . PHE A 1 231 ? 2.563 -15.711 -22.048 1.00 86.00 231 PHE A N 1
ATOM 1802 C CA . PHE A 1 231 ? 2.262 -14.317 -21.699 1.00 86.00 231 PHE A CA 1
ATOM 1803 C C . PHE A 1 231 ? 1.889 -13.442 -22.911 1.00 86.00 231 PHE A C 1
ATOM 1805 O O . PHE A 1 231 ? 2.360 -12.315 -23.070 1.00 86.00 231 PHE A O 1
ATOM 1812 N N . VAL A 1 232 ? 1.018 -13.960 -23.782 1.00 81.81 232 VAL A N 1
ATOM 1813 C CA . VAL A 1 232 ? 0.599 -13.276 -25.017 1.00 81.81 232 VAL A CA 1
ATOM 1814 C C . VAL A 1 232 ? -0.379 -12.129 -24.760 1.00 81.81 232 VAL A C 1
ATOM 1816 O O . VAL A 1 232 ? -0.578 -11.285 -25.632 1.00 81.81 232 VAL A O 1
ATOM 1819 N N . THR A 1 233 ? -1.009 -12.082 -23.581 1.00 74.25 233 THR A N 1
ATOM 1820 C CA . THR A 1 233 ? -1.918 -10.987 -23.197 1.00 74.25 233 THR A CA 1
ATOM 1821 C C . THR A 1 233 ? -1.176 -9.746 -22.712 1.00 74.25 233 THR A C 1
ATOM 1823 O O . THR A 1 233 ? -1.771 -8.672 -22.625 1.00 74.25 233 THR A O 1
ATOM 1826 N N . THR A 1 234 ? 0.118 -9.871 -22.420 1.00 68.56 234 THR A N 1
ATOM 1827 C CA . THR A 1 234 ? 0.958 -8.776 -21.944 1.00 68.56 234 THR A CA 1
ATOM 1828 C C . THR A 1 234 ? 1.852 -8.299 -23.078 1.00 68.56 234 THR A C 1
ATOM 1830 O O . THR A 1 234 ? 2.674 -9.055 -23.592 1.00 68.56 234 THR A O 1
ATOM 1833 N N . GLY A 1 235 ? 1.684 -7.043 -23.490 1.00 62.50 235 GLY A N 1
ATOM 1834 C CA . GLY A 1 235 ? 2.577 -6.424 -24.463 1.00 62.50 235 GLY A CA 1
ATOM 1835 C C . GLY A 1 235 ? 3.974 -6.281 -23.867 1.00 62.50 235 GLY A C 1
ATOM 1836 O O . GLY A 1 235 ? 4.142 -5.640 -22.832 1.00 62.50 235 GLY A O 1
ATOM 1837 N N . TRP A 1 236 ? 4.970 -6.879 -24.514 1.00 64.50 236 TRP A N 1
ATOM 1838 C CA . TRP A 1 236 ? 6.369 -6.659 -24.172 1.00 64.50 236 TRP A CA 1
ATOM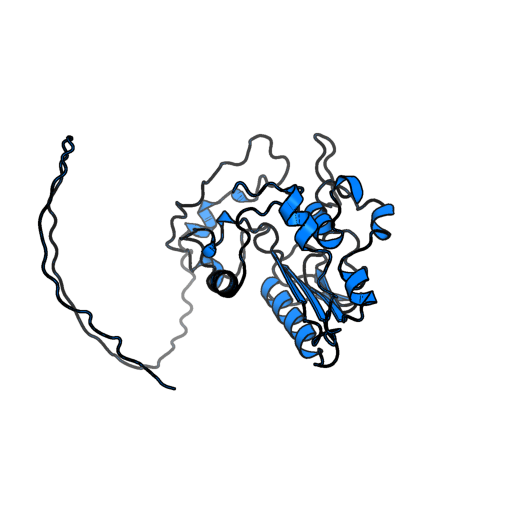 1839 C C . TRP A 1 236 ? 6.868 -5.444 -24.940 1.00 64.50 236 TRP A C 1
ATOM 1841 O O . TRP A 1 236 ? 7.078 -5.510 -26.151 1.00 64.50 236 TRP A O 1
ATOM 1851 N N . GLU A 1 237 ? 7.050 -4.332 -24.237 1.00 62.69 237 GLU A N 1
ATOM 1852 C CA . GLU A 1 237 ? 7.695 -3.156 -24.807 1.00 62.69 237 GLU A CA 1
ATOM 1853 C C . GLU A 1 237 ? 9.181 -3.154 -24.437 1.00 62.69 237 GLU A C 1
ATOM 1855 O O . GLU A 1 237 ? 9.533 -3.399 -23.276 1.00 62.69 237 GLU A O 1
ATOM 1860 N N . PRO A 1 238 ? 10.083 -2.891 -25.400 1.00 65.62 238 PRO A N 1
ATOM 1861 C CA . PRO A 1 238 ? 11.472 -2.652 -25.065 1.00 65.62 238 PRO A CA 1
ATOM 1862 C C . PRO A 1 238 ? 11.554 -1.411 -24.179 1.00 65.62 238 PRO A C 1
ATOM 1864 O O . PRO A 1 238 ? 10.762 -0.474 -24.299 1.00 65.62 238 PRO A O 1
ATOM 1867 N N . MET A 1 239 ? 12.555 -1.380 -23.309 1.00 66.38 239 MET A N 1
ATOM 1868 C CA . MET A 1 239 ? 12.824 -0.189 -22.520 1.00 66.38 239 MET A CA 1
ATOM 1869 C C . MET A 1 239 ? 12.982 1.038 -23.432 1.00 66.38 239 MET A C 1
ATOM 1871 O O . MET A 1 239 ? 13.706 0.998 -24.429 1.00 66.38 239 MET A O 1
ATOM 1875 N N . ALA A 1 240 ? 12.351 2.150 -23.051 1.00 69.69 240 ALA A N 1
ATOM 1876 C CA . ALA A 1 240 ? 12.513 3.414 -23.752 1.00 69.69 240 ALA A CA 1
ATOM 1877 C C . ALA A 1 240 ? 13.991 3.852 -23.759 1.00 69.69 240 ALA A C 1
ATOM 1879 O O . ALA A 1 240 ? 14.669 3.819 -22.730 1.00 69.69 240 ALA A O 1
ATOM 1880 N N . ALA A 1 241 ? 14.493 4.307 -24.911 1.00 77.31 241 ALA A N 1
ATOM 1881 C CA . ALA A 1 241 ? 15.904 4.675 -25.090 1.00 77.31 241 ALA A CA 1
ATOM 1882 C C . ALA A 1 241 ? 16.393 5.769 -24.115 1.00 77.31 241 ALA A C 1
ATOM 1884 O O . ALA A 1 241 ? 17.586 5.874 -23.833 1.00 77.31 241 ALA A O 1
ATOM 1885 N N . ASN A 1 242 ? 15.471 6.576 -23.587 1.00 76.56 242 ASN A N 1
ATOM 1886 C CA . ASN A 1 242 ? 15.716 7.661 -22.642 1.00 76.56 242 ASN A CA 1
ATOM 1887 C C . ASN A 1 242 ? 15.475 7.282 -21.166 1.00 76.56 242 ASN A C 1
ATOM 1889 O O . ASN A 1 242 ? 15.502 8.168 -20.312 1.00 76.56 242 ASN A O 1
ATOM 1893 N N . ALA A 1 243 ? 15.238 6.009 -20.836 1.00 72.56 243 ALA A N 1
ATOM 1894 C CA . ALA A 1 243 ? 15.121 5.579 -19.445 1.00 72.56 243 ALA A CA 1
ATOM 1895 C C . ALA A 1 243 ? 16.421 5.901 -18.685 1.00 72.56 243 ALA A C 1
ATOM 1897 O O . ALA A 1 243 ? 17.499 5.503 -19.116 1.00 72.56 243 ALA A O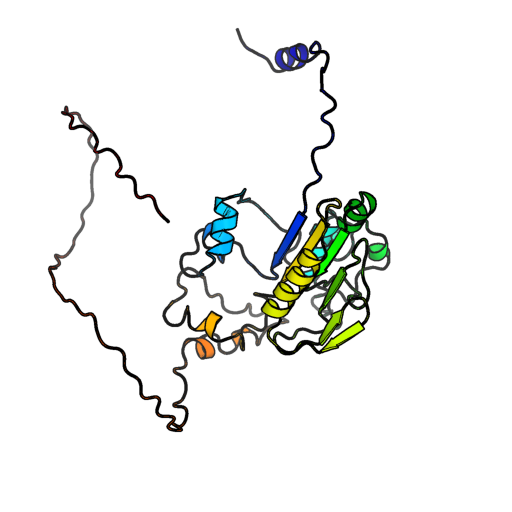 1
ATOM 1898 N N . LEU A 1 244 ? 16.352 6.630 -17.566 1.00 73.12 244 LEU A N 1
ATOM 1899 C CA . LEU A 1 244 ? 17.541 6.953 -16.756 1.00 73.12 244 LEU A CA 1
ATOM 1900 C C . LEU A 1 244 ? 17.807 5.916 -15.666 1.00 73.12 244 LEU A C 1
ATOM 1902 O O . LEU A 1 244 ? 18.957 5.655 -15.323 1.00 73.12 244 LEU A O 1
ATOM 1906 N N . ARG A 1 245 ? 16.736 5.315 -15.144 1.00 71.00 245 ARG A N 1
ATOM 1907 C CA . ARG A 1 245 ? 16.762 4.279 -14.112 1.00 71.00 245 ARG A CA 1
ATOM 1908 C C . ARG A 1 245 ? 16.274 2.960 -14.688 1.00 71.00 245 ARG A C 1
ATOM 1910 O O . ARG A 1 245 ? 15.596 2.924 -15.709 1.00 71.00 245 ARG A O 1
ATOM 1917 N N . GLY A 1 246 ? 16.627 1.870 -14.017 1.00 62.09 246 GLY A N 1
ATOM 1918 C CA . GLY A 1 246 ? 16.065 0.561 -14.323 1.00 62.09 246 GLY A CA 1
ATOM 1919 C C . GLY A 1 246 ? 16.507 -0.079 -15.632 1.00 62.09 246 GLY A C 1
ATOM 1920 O O . GLY A 1 246 ? 15.904 -1.062 -16.053 1.00 62.09 246 GLY A O 1
ATOM 1921 N N . LYS A 1 247 ? 17.610 0.409 -16.218 1.00 59.53 247 LYS A N 1
ATOM 1922 C CA . LYS A 1 247 ? 18.207 -0.143 -17.444 1.00 59.53 247 LYS A CA 1
ATOM 1923 C C . LYS A 1 247 ? 18.530 -1.632 -17.385 1.00 59.53 247 LYS A C 1
ATOM 1925 O O . LYS A 1 247 ? 18.587 -2.287 -18.417 1.00 59.53 247 LYS A O 1
ATOM 1930 N N . ASN A 1 248 ? 18.690 -2.153 -16.174 1.00 54.72 248 ASN A N 1
ATOM 1931 C CA . ASN A 1 248 ? 19.091 -3.527 -15.921 1.00 54.72 248 ASN A CA 1
ATOM 1932 C C . ASN A 1 248 ? 17.950 -4.395 -15.367 1.00 54.72 248 ASN A C 1
ATOM 1934 O O . ASN A 1 248 ? 18.178 -5.578 -15.144 1.00 54.72 248 ASN A O 1
ATOM 1938 N N . TYR A 1 249 ? 16.736 -3.861 -15.146 1.00 51.78 249 TYR A N 1
ATOM 1939 C CA . TYR A 1 249 ? 15.632 -4.654 -14.570 1.00 51.78 249 TYR A CA 1
ATOM 1940 C C . TYR A 1 249 ? 15.117 -5.753 -15.512 1.00 51.78 249 TYR A C 1
ATOM 1942 O O . TYR A 1 249 ? 14.390 -6.635 -15.071 1.00 51.78 249 TYR A O 1
ATOM 1950 N N . LEU A 1 250 ? 15.498 -5.698 -16.791 1.00 50.72 250 LEU A N 1
ATOM 1951 C CA . LEU A 1 250 ? 15.055 -6.593 -17.862 1.00 50.72 250 LEU A CA 1
ATOM 1952 C C . LEU A 1 250 ? 16.234 -7.051 -18.751 1.00 50.72 250 LEU A C 1
ATOM 1954 O O . LEU A 1 250 ? 16.039 -7.373 -19.918 1.00 50.72 250 LEU A O 1
ATOM 1958 N N . GLY A 1 251 ? 17.470 -7.042 -18.226 1.00 46.72 251 GLY A N 1
ATOM 1959 C CA . GLY A 1 251 ? 18.686 -7.350 -19.001 1.00 46.72 251 GLY A CA 1
ATOM 1960 C C . GLY A 1 251 ? 18.741 -8.774 -19.579 1.00 46.72 251 GLY A C 1
ATOM 1961 O O . GLY A 1 251 ? 19.448 -9.006 -20.556 1.00 46.72 251 GLY A O 1
ATOM 1962 N N . ASP A 1 252 ? 17.969 -9.704 -19.010 1.00 47.09 252 ASP A N 1
ATOM 1963 C CA . ASP A 1 252 ? 17.707 -11.043 -19.546 1.00 47.09 252 ASP A CA 1
ATOM 1964 C C . ASP A 1 252 ? 16.256 -11.431 -19.194 1.00 47.09 252 ASP A C 1
ATOM 1966 O O . ASP A 1 252 ? 16.013 -12.227 -18.301 1.00 47.09 252 ASP A O 1
ATOM 1970 N N . THR A 1 253 ? 15.249 -10.834 -19.841 1.00 42.72 253 THR A N 1
ATOM 1971 C CA . THR A 1 253 ? 13.822 -11.158 -19.587 1.00 42.72 253 THR A CA 1
ATOM 1972 C C . THR A 1 253 ? 13.431 -12.586 -19.943 1.00 42.72 253 THR A C 1
ATOM 1974 O O . THR A 1 253 ? 12.419 -13.093 -19.465 1.00 42.72 253 THR A O 1
ATOM 1977 N N . VAL A 1 254 ? 14.234 -13.243 -20.778 1.00 36.16 254 VAL A N 1
ATOM 1978 C CA . VAL A 1 254 ? 13.987 -14.598 -21.271 1.00 36.16 254 VAL A CA 1
ATOM 1979 C C . VAL A 1 254 ? 14.762 -15.622 -20.437 1.00 36.16 254 VAL A C 1
ATOM 1981 O O . VAL A 1 254 ? 14.286 -16.730 -20.232 1.00 36.16 254 VAL A O 1
ATOM 1984 N N . GLY A 1 255 ? 15.922 -15.274 -19.880 1.00 35.00 255 GLY A N 1
ATOM 1985 C CA . GLY A 1 255 ? 16.782 -16.187 -19.127 1.00 35.00 255 GLY A CA 1
ATOM 1986 C C . GLY A 1 255 ? 16.146 -16.868 -17.909 1.00 35.00 255 GLY A C 1
ATOM 1987 O O . GLY A 1 255 ? 16.344 -18.073 -17.763 1.00 35.00 255 GLY A O 1
ATOM 1988 N N . PRO A 1 256 ? 15.392 -16.168 -17.042 1.00 40.19 256 PRO A N 1
ATOM 1989 C CA . PRO A 1 256 ? 14.772 -16.774 -15.864 1.00 40.19 256 PRO A CA 1
ATOM 1990 C C . PRO A 1 256 ? 13.572 -17.675 -16.186 1.00 40.19 256 PRO A C 1
ATOM 1992 O O . PRO A 1 256 ? 13.301 -18.603 -15.429 1.00 40.19 256 PRO A O 1
ATOM 1995 N N . ILE A 1 257 ? 12.865 -17.425 -17.297 1.00 41.06 257 ILE A N 1
ATOM 1996 C CA . ILE A 1 257 ? 11.661 -18.180 -17.698 1.00 41.06 257 ILE A CA 1
ATOM 1997 C C . ILE A 1 257 ? 11.997 -19.276 -18.730 1.00 41.06 257 ILE A C 1
ATOM 1999 O O . ILE A 1 257 ? 11.368 -20.330 -18.736 1.00 41.06 257 ILE A O 1
ATOM 2003 N N . ALA A 1 258 ? 13.023 -19.081 -19.566 1.00 31.55 258 ALA A N 1
ATOM 2004 C CA . ALA A 1 258 ? 13.358 -19.960 -20.689 1.00 31.55 258 ALA A CA 1
ATOM 2005 C C . ALA A 1 258 ? 14.634 -20.798 -20.511 1.00 31.55 258 ALA A C 1
ATOM 2007 O O . ALA A 1 258 ? 14.937 -21.608 -21.390 1.00 31.55 258 ALA A O 1
ATOM 2008 N N . LYS A 1 259 ? 15.408 -20.653 -19.423 1.00 27.20 259 LYS A N 1
ATOM 2009 C CA . LYS A 1 259 ? 16.529 -21.575 -19.173 1.00 27.20 259 LYS A CA 1
ATOM 2010 C C . LYS A 1 259 ? 15.994 -22.874 -18.558 1.00 27.20 259 LYS A C 1
ATOM 2012 O O . LYS A 1 259 ? 15.587 -22.857 -17.395 1.00 27.20 259 LYS A O 1
ATOM 2017 N N . PRO A 1 260 ? 16.039 -24.027 -19.259 1.00 30.92 260 PRO A N 1
ATOM 2018 C CA . PRO A 1 260 ? 15.990 -25.302 -18.562 1.00 30.92 260 PRO A CA 1
ATOM 2019 C C . PRO A 1 260 ? 17.136 -25.317 -17.546 1.00 30.92 260 PRO A C 1
ATOM 2021 O O . PRO A 1 260 ? 18.285 -25.021 -17.885 1.00 30.92 260 PRO A O 1
ATOM 2024 N N . LEU A 1 261 ? 16.800 -25.612 -16.289 1.00 35.41 261 LEU A N 1
ATOM 2025 C CA . LEU A 1 261 ? 17.756 -25.717 -15.190 1.00 35.41 261 LEU A CA 1
ATOM 2026 C C . LEU A 1 261 ? 18.975 -26.553 -15.628 1.00 35.41 261 LEU A C 1
ATOM 2028 O O . LEU A 1 261 ? 18.790 -27.626 -16.216 1.00 35.41 261 LEU A O 1
ATOM 2032 N N . PRO A 1 262 ? 20.218 -26.124 -15.333 1.00 28.94 262 PRO A N 1
ATOM 2033 C CA . PRO A 1 262 ? 21.373 -26.984 -15.541 1.00 28.94 262 PRO A CA 1
ATOM 2034 C C . PRO A 1 262 ? 21.192 -28.266 -14.712 1.00 28.94 262 PRO A C 1
ATOM 2036 O O . PRO A 1 262 ? 20.661 -28.197 -13.599 1.00 28.94 262 PRO A O 1
ATOM 2039 N N . PRO A 1 263 ? 21.616 -29.440 -15.215 1.00 30.02 263 PRO A N 1
ATOM 2040 C CA . PRO A 1 263 ? 21.449 -30.696 -14.499 1.00 30.02 263 PRO A CA 1
ATOM 2041 C C . PRO A 1 263 ? 22.200 -30.625 -13.167 1.00 30.02 263 PRO A C 1
ATOM 2043 O O . PRO A 1 263 ? 23.428 -30.725 -13.113 1.00 30.02 263 PRO A O 1
ATOM 2046 N N . SER A 1 264 ? 21.458 -30.438 -12.075 1.00 32.66 264 SER A N 1
ATOM 2047 C CA . SER A 1 264 ? 22.012 -30.535 -10.736 1.00 32.66 264 SER A CA 1
ATOM 2048 C C . SER A 1 264 ? 22.473 -31.974 -10.520 1.00 32.66 264 SER A C 1
ATOM 2050 O O . SER A 1 264 ? 21.790 -32.951 -10.848 1.00 32.66 264 SER A O 1
ATOM 2052 N N . ARG A 1 265 ? 23.708 -32.101 -10.031 1.00 30.08 265 ARG A N 1
ATOM 2053 C CA . ARG A 1 265 ? 24.343 -33.372 -9.696 1.00 30.08 265 ARG A CA 1
ATOM 2054 C C . ARG A 1 265 ? 23.384 -34.181 -8.826 1.00 30.08 265 ARG A C 1
ATOM 2056 O O . ARG A 1 265 ? 23.060 -33.775 -7.715 1.00 30.08 265 ARG A O 1
ATOM 2063 N N . ARG A 1 266 ? 22.951 -35.335 -9.339 1.00 26.70 266 ARG A N 1
ATOM 2064 C CA . ARG A 1 266 ? 22.214 -36.345 -8.576 1.00 26.70 266 ARG A CA 1
ATOM 2065 C C . ARG A 1 266 ? 23.065 -36.765 -7.377 1.00 26.70 266 ARG A C 1
ATOM 2067 O O . ARG A 1 266 ? 23.980 -37.569 -7.533 1.00 26.70 266 ARG A O 1
ATOM 2074 N N . SER A 1 267 ? 22.752 -36.263 -6.187 1.00 25.97 267 SER A N 1
ATOM 2075 C CA . SER A 1 267 ? 23.007 -37.005 -4.958 1.00 25.97 267 SER A CA 1
ATOM 2076 C C . SER A 1 267 ? 21.752 -37.815 -4.655 1.00 25.97 267 SER A C 1
ATOM 2078 O O . SER A 1 267 ? 20.660 -37.321 -4.388 1.00 25.97 267 SER A O 1
ATOM 2080 N N . THR A 1 268 ? 21.914 -39.114 -4.830 1.00 27.23 268 THR A N 1
ATOM 2081 C CA . THR A 1 268 ? 20.920 -40.152 -4.621 1.00 27.23 268 THR A CA 1
ATOM 2082 C C . THR A 1 268 ? 20.443 -40.139 -3.169 1.00 27.23 268 THR A C 1
ATOM 2084 O O . THR A 1 268 ? 21.149 -40.625 -2.291 1.00 27.23 268 THR A O 1
ATOM 2087 N N . ILE A 1 269 ? 19.225 -39.666 -2.909 1.00 24.66 269 ILE A N 1
ATOM 2088 C CA . ILE A 1 269 ? 18.471 -40.067 -1.716 1.00 24.66 269 ILE A CA 1
ATOM 2089 C C . ILE A 1 269 ? 17.274 -40.875 -2.203 1.00 24.66 269 ILE A C 1
ATOM 2091 O O . ILE A 1 269 ? 16.309 -40.358 -2.760 1.00 24.66 269 ILE A O 1
ATOM 2095 N N . ARG A 1 270 ? 17.393 -42.196 -2.049 1.00 22.28 270 ARG A N 1
ATOM 2096 C CA . ARG A 1 270 ? 16.306 -43.152 -2.257 1.00 22.28 270 ARG A CA 1
ATOM 2097 C C . ARG A 1 270 ? 15.227 -42.889 -1.207 1.00 22.28 270 ARG A C 1
ATOM 2099 O O . ARG A 1 270 ? 15.477 -43.134 -0.032 1.00 22.28 270 ARG A O 1
ATOM 2106 N N . SER A 1 271 ? 14.018 -42.527 -1.625 1.00 23.27 271 SER A N 1
ATOM 2107 C CA . SER A 1 271 ? 12.820 -42.846 -0.849 1.00 23.27 271 SER A CA 1
ATOM 2108 C C . SER A 1 271 ? 12.111 -44.033 -1.508 1.00 23.27 271 SER A C 1
ATOM 2110 O O . SER A 1 271 ? 11.771 -44.032 -2.691 1.00 23.27 271 SER A O 1
ATOM 2112 N N . ARG A 1 272 ? 11.969 -45.117 -0.742 1.00 22.75 272 ARG A N 1
ATOM 2113 C CA . ARG A 1 272 ? 11.040 -46.214 -1.023 1.00 22.75 272 ARG A CA 1
ATOM 2114 C C . ARG A 1 272 ? 9.834 -46.021 -0.113 1.00 22.75 272 ARG A C 1
ATOM 2116 O O . ARG A 1 272 ? 9.999 -46.038 1.101 1.00 22.75 272 ARG A O 1
ATOM 2123 N N . SER A 1 273 ? 8.658 -45.879 -0.709 1.00 23.83 273 SER A N 1
ATOM 2124 C CA . SER A 1 273 ? 7.351 -46.392 -0.248 1.00 23.83 273 SER A CA 1
ATOM 2125 C C . SER A 1 273 ? 6.287 -45.742 -1.144 1.00 23.83 273 SER A C 1
ATOM 2127 O O . SER A 1 273 ? 5.989 -44.565 -1.034 1.00 23.83 273 SER A O 1
ATOM 2129 N N . SER A 1 274 ? 5.944 -46.343 -2.282 1.00 22.05 274 SER A N 1
ATOM 2130 C CA . SER A 1 274 ? 4.863 -47.325 -2.436 1.00 22.05 274 SER A CA 1
ATOM 2131 C C . SER A 1 274 ? 3.537 -46.886 -1.810 1.00 22.05 274 SER A C 1
ATOM 2133 O O . SER A 1 274 ? 3.288 -47.236 -0.668 1.00 22.05 274 SER A O 1
ATOM 2135 N N . TRP A 1 275 ? 2.663 -46.255 -2.598 1.00 22.98 275 TRP A N 1
ATOM 2136 C CA . TRP A 1 275 ? 1.254 -46.653 -2.685 1.00 22.98 275 TRP A CA 1
ATOM 2137 C C . TRP A 1 275 ? 0.785 -46.537 -4.139 1.00 22.98 275 TRP A C 1
ATOM 2139 O O . TRP A 1 275 ? 1.172 -45.635 -4.877 1.00 22.98 275 TRP A O 1
ATOM 2149 N N . ARG A 1 276 ? 0.072 -47.583 -4.553 1.00 22.81 276 ARG A N 1
ATOM 2150 C CA . ARG A 1 276 ? -0.296 -47.953 -5.919 1.00 22.81 276 ARG A CA 1
ATOM 2151 C C . ARG A 1 276 ? -1.582 -47.256 -6.366 1.00 22.81 276 ARG A C 1
ATOM 2153 O O . ARG A 1 276 ? -2.475 -47.055 -5.558 1.00 22.81 276 ARG A O 1
ATOM 2160 N N . ASN A 1 277 ? -1.639 -47.048 -7.681 1.00 22.80 277 ASN A N 1
ATOM 2161 C CA . ASN A 1 277 ? -2.769 -47.197 -8.603 1.00 22.80 277 ASN A CA 1
ATOM 2162 C C . ASN A 1 277 ? -4.141 -46.616 -8.220 1.00 22.80 277 ASN A C 1
ATOM 2164 O O . ASN A 1 277 ? -4.829 -47.142 -7.355 1.00 22.80 277 ASN A O 1
ATOM 2168 N N . CYS A 1 278 ? -4.654 -45.754 -9.101 1.00 22.03 278 CYS A N 1
ATOM 2169 C CA . CYS A 1 278 ? -5.789 -46.181 -9.919 1.00 22.03 278 CYS A CA 1
ATOM 2170 C C . CYS A 1 278 ? -5.737 -45.526 -11.307 1.00 22.03 278 CYS A C 1
ATOM 2172 O O . CYS A 1 278 ? -5.529 -44.325 -11.444 1.00 22.03 278 CYS A O 1
ATOM 2174 N N . SER A 1 279 ? -5.869 -46.373 -12.320 1.00 22.16 279 SER A N 1
ATOM 2175 C CA . SER A 1 279 ? -5.849 -46.103 -13.755 1.00 22.16 279 SER A CA 1
ATOM 2176 C C . SER A 1 279 ? -7.256 -46.217 -14.338 1.00 22.16 279 SER A C 1
ATOM 2178 O O . SER A 1 279 ? -8.004 -47.104 -13.930 1.00 22.16 279 SER A O 1
ATOM 2180 N N . SER A 1 280 ? -7.574 -45.422 -15.356 1.00 24.23 280 SER A N 1
ATOM 2181 C CA . SER A 1 280 ? -8.370 -45.806 -16.546 1.00 24.23 280 SER A CA 1
ATOM 2182 C C . SER A 1 280 ? -8.323 -44.615 -17.521 1.00 24.23 280 SER A C 1
ATOM 2184 O O . SER A 1 280 ? -8.615 -43.496 -17.115 1.00 24.23 280 SER A O 1
ATOM 2186 N N . ALA A 1 281 ? -7.625 -44.745 -18.658 1.00 23.08 281 ALA A N 1
ATOM 2187 C CA . ALA A 1 281 ? -8.088 -45.293 -19.951 1.00 23.08 281 ALA A CA 1
ATOM 2188 C C . ALA A 1 281 ? -9.026 -44.291 -20.669 1.00 23.08 281 ALA A C 1
ATOM 2190 O O . ALA A 1 281 ? -10.076 -43.957 -20.132 1.00 23.08 281 ALA A O 1
ATOM 2191 N N . ASP A 1 282 ? -8.563 -43.593 -21.719 1.00 22.45 282 ASP A N 1
ATOM 2192 C CA . ASP A 1 282 ? -8.574 -43.997 -23.154 1.00 22.45 282 ASP A CA 1
ATOM 2193 C C . ASP A 1 282 ? -10.024 -44.086 -23.705 1.00 22.45 282 ASP A C 1
ATOM 2195 O O . ASP A 1 282 ? -10.874 -44.670 -23.051 1.00 22.45 282 ASP A O 1
ATOM 2199 N N . TYR A 1 283 ? -10.461 -43.593 -24.875 1.00 22.72 283 TYR A N 1
ATOM 2200 C CA . TYR A 1 283 ? -9.832 -43.064 -26.092 1.00 22.72 283 TYR A CA 1
ATOM 2201 C C . TYR A 1 283 ? -10.937 -42.414 -26.994 1.00 22.72 283 TYR A C 1
ATOM 2203 O O . TYR A 1 283 ? -12.040 -42.942 -27.085 1.00 22.72 283 TYR A O 1
ATOM 2211 N N . VAL A 1 284 ? -10.589 -41.320 -27.696 1.00 22.95 284 VAL A N 1
ATOM 2212 C CA . VAL A 1 284 ? -10.819 -40.982 -29.135 1.00 22.95 284 VAL A CA 1
ATOM 2213 C C . VAL A 1 284 ? -12.222 -40.840 -29.779 1.00 22.95 284 VAL A C 1
ATOM 2215 O O . VAL A 1 284 ? -12.952 -41.809 -29.952 1.00 22.95 284 VAL A O 1
ATOM 2218 N N . LYS A 1 285 ? -12.459 -39.660 -30.397 1.00 20.62 285 LYS A N 1
ATOM 2219 C CA . LYS A 1 285 ? -12.563 -39.490 -31.876 1.00 20.62 285 LYS A CA 1
ATOM 2220 C C . LYS A 1 285 ? -12.505 -38.017 -32.335 1.00 20.62 285 LYS A C 1
ATOM 2222 O O . LYS A 1 285 ? -13.395 -37.231 -32.036 1.00 20.62 285 LYS A O 1
ATOM 2227 N N . THR A 1 286 ? -11.485 -37.678 -33.123 1.00 24.03 286 THR A N 1
ATOM 2228 C CA . THR A 1 286 ? -11.504 -36.633 -34.176 1.00 24.03 286 THR A CA 1
ATOM 2229 C C . THR A 1 286 ? -11.672 -37.354 -35.542 1.00 24.03 286 THR A C 1
ATOM 2231 O O . THR A 1 286 ? -11.544 -38.585 -35.558 1.00 24.03 286 THR A O 1
ATOM 2234 N N . PRO A 1 287 ? -12.025 -36.694 -36.673 1.00 31.67 287 PRO A N 1
ATOM 2235 C CA . PRO A 1 287 ? -11.096 -35.796 -37.370 1.00 31.67 287 PRO A CA 1
ATOM 2236 C C . PRO A 1 287 ? -11.707 -34.529 -38.012 1.00 31.67 287 PRO A C 1
ATOM 2238 O O . PRO A 1 287 ? -12.899 -34.411 -38.275 1.00 31.67 287 PRO A O 1
ATOM 2241 N N . SER A 1 288 ? -10.777 -33.610 -38.267 1.00 23.61 288 SER A N 1
ATOM 2242 C CA . SER A 1 288 ? -10.749 -32.457 -39.174 1.00 23.61 288 SER A CA 1
ATOM 2243 C C . SER A 1 288 ? -11.621 -32.491 -40.433 1.00 23.61 288 SER A C 1
ATOM 2245 O O . SER A 1 288 ? -11.692 -33.526 -41.091 1.00 23.61 288 SER A O 1
ATOM 2247 N N . LEU A 1 289 ? -12.044 -31.304 -40.888 1.00 25.28 289 LEU A N 1
ATOM 2248 C CA . LEU A 1 289 ? -12.027 -30.928 -42.306 1.00 25.28 289 LEU A CA 1
ATOM 2249 C C . LEU A 1 289 ? -11.850 -29.406 -42.469 1.00 25.28 289 LEU A C 1
ATOM 2251 O O . LEU A 1 289 ? -12.277 -28.605 -41.644 1.00 25.28 289 LEU A O 1
ATOM 2255 N N . SER A 1 290 ? -11.120 -29.083 -43.527 1.00 24.83 290 SER A N 1
ATOM 2256 C CA . SER A 1 290 ? -10.552 -27.820 -43.995 1.00 24.83 290 SER A CA 1
ATOM 2257 C C . SER A 1 290 ? -11.562 -26.754 -44.449 1.00 24.83 290 SER A C 1
ATOM 2259 O O . SER A 1 290 ? -12.618 -27.081 -44.982 1.00 24.83 290 SER A O 1
ATOM 2261 N N . SER A 1 291 ? -11.161 -25.484 -44.316 1.00 26.22 291 SER A N 1
ATOM 2262 C CA . SER A 1 291 ? -11.746 -24.250 -44.889 1.00 26.22 291 SER A CA 1
ATOM 2263 C C . SER A 1 291 ? -11.925 -24.320 -46.431 1.00 26.22 291 SER A C 1
ATOM 2265 O O . SER A 1 291 ? -11.284 -25.186 -47.033 1.00 26.22 291 SER A O 1
ATOM 2267 N N . PRO A 1 292 ? -12.708 -23.436 -47.113 1.00 33.53 292 PRO A N 1
ATOM 2268 C CA . PRO A 1 292 ? -12.611 -21.963 -47.045 1.00 33.53 292 PRO A CA 1
ATOM 2269 C C . PRO A 1 292 ? -13.940 -21.158 -47.107 1.00 33.53 292 PRO A C 1
ATOM 2271 O O . PRO A 1 292 ? -15.019 -21.677 -47.365 1.00 33.53 292 PRO A O 1
ATOM 2274 N N . VAL A 1 293 ? -13.802 -19.849 -46.859 1.00 28.12 293 VAL A N 1
ATOM 2275 C CA . VAL A 1 293 ? -14.784 -18.744 -46.985 1.00 28.12 293 VAL A CA 1
ATOM 2276 C C . VAL A 1 293 ? -15.235 -18.574 -48.456 1.00 28.12 293 VAL A C 1
ATOM 2278 O O . VAL A 1 293 ? -14.420 -18.818 -49.348 1.00 28.12 293 VAL A O 1
ATOM 2281 N N . PRO A 1 294 ? -16.495 -18.172 -48.742 1.00 30.92 294 PRO A N 1
ATOM 2282 C CA . PRO A 1 294 ? -16.748 -16.779 -49.136 1.00 30.92 294 PRO A CA 1
ATOM 2283 C C . PRO A 1 294 ? -18.009 -16.135 -48.527 1.00 30.92 294 PRO A C 1
ATOM 2285 O O . PRO A 1 294 ? -18.858 -16.767 -47.907 1.00 30.92 294 PRO A O 1
ATOM 2288 N N . THR A 1 295 ? -18.027 -14.823 -48.718 1.00 27.05 295 THR A N 1
ATOM 2289 C CA . THR A 1 295 ? -18.946 -13.754 -48.335 1.00 27.05 295 THR A CA 1
ATOM 2290 C C . THR A 1 295 ? -20.408 -13.890 -48.786 1.00 27.05 295 THR A C 1
ATOM 2292 O O . THR A 1 295 ? -20.721 -14.556 -49.766 1.00 27.05 295 THR A O 1
ATOM 2295 N N . ASP A 1 296 ? -21.234 -13.097 -48.092 1.00 24.64 296 ASP A N 1
ATOM 2296 C CA . ASP A 1 296 ? -22.408 -12.344 -48.561 1.00 24.64 296 ASP A CA 1
ATOM 2297 C C . ASP A 1 296 ? -23.834 -12.749 -48.145 1.00 24.64 296 ASP A C 1
ATOM 2299 O O . ASP A 1 296 ? -24.327 -13.855 -48.335 1.00 24.64 296 ASP A O 1
ATOM 2303 N N . THR A 1 297 ? -24.526 -11.682 -47.724 1.00 26.25 297 THR A N 1
ATOM 2304 C CA . THR A 1 297 ? -25.963 -11.372 -47.793 1.00 26.25 297 THR A CA 1
ATOM 2305 C C . THR A 1 297 ? -26.947 -11.832 -46.705 1.00 26.25 297 THR A C 1
ATOM 2307 O O . THR A 1 297 ? -27.241 -13.000 -46.483 1.00 26.25 297 THR A O 1
ATOM 2310 N N . PHE A 1 298 ? -27.523 -10.790 -46.090 1.00 23.83 298 PHE A N 1
ATOM 2311 C CA . PHE A 1 298 ? -28.836 -10.671 -45.456 1.00 23.83 298 PHE A CA 1
ATOM 2312 C C . PHE A 1 298 ? -29.947 -11.515 -46.108 1.00 23.83 298 PHE A C 1
ATOM 2314 O O . PHE A 1 298 ? -30.163 -11.399 -47.310 1.00 23.83 298 PHE A O 1
ATOM 2321 N N . SER A 1 299 ? -30.782 -12.167 -45.290 1.00 25.08 299 SER A N 1
ATOM 2322 C CA . SER A 1 299 ? -32.241 -11.963 -45.327 1.00 25.08 299 SER A CA 1
ATOM 2323 C C . SER A 1 299 ? -32.929 -12.579 -44.103 1.00 25.08 299 SER A C 1
ATOM 2325 O O . SER A 1 299 ? -32.580 -13.661 -43.636 1.00 25.08 299 SER A O 1
ATOM 2327 N N . ALA A 1 300 ? -33.916 -11.855 -43.586 1.00 24.88 300 ALA A N 1
ATOM 2328 C CA . ALA A 1 300 ? -34.844 -12.280 -42.551 1.00 24.88 300 ALA A CA 1
ATOM 2329 C C . ALA A 1 300 ? -35.946 -13.179 -43.138 1.00 24.88 300 ALA A C 1
ATOM 2331 O O . ALA A 1 300 ? -36.358 -12.944 -44.269 1.00 24.88 300 ALA A O 1
ATOM 2332 N N . ALA A 1 301 ? -36.470 -14.126 -42.347 1.00 26.22 301 ALA A N 1
ATOM 2333 C CA . ALA A 1 301 ? -37.912 -14.345 -42.136 1.00 26.22 301 ALA A CA 1
ATOM 2334 C C . ALA A 1 301 ? -38.212 -15.679 -41.412 1.00 26.22 301 ALA A C 1
ATOM 2336 O O . ALA A 1 301 ? -37.823 -16.751 -41.855 1.00 26.22 301 ALA A O 1
ATOM 2337 N N . THR A 1 302 ? -38.961 -15.549 -40.309 1.00 27.05 302 THR A N 1
ATOM 2338 C CA . THR A 1 302 ? -40.133 -16.348 -39.883 1.00 27.05 302 THR A CA 1
ATOM 2339 C C . THR A 1 302 ? -40.110 -17.884 -39.883 1.00 27.05 302 THR A C 1
ATOM 2341 O O . THR A 1 302 ? -40.014 -18.514 -40.929 1.00 27.05 302 THR A O 1
ATOM 2344 N N . GLY A 1 303 ? -40.469 -18.475 -38.732 1.00 25.38 303 GLY A N 1
ATOM 2345 C CA . GLY A 1 303 ? -41.096 -19.805 -38.695 1.00 25.38 303 GLY A CA 1
ATOM 2346 C C . GLY A 1 303 ? -41.090 -20.519 -37.338 1.00 25.38 303 GLY A C 1
ATOM 2347 O O . GLY A 1 303 ? -40.124 -21.193 -37.023 1.00 25.38 303 GLY A O 1
ATOM 2348 N N . SER A 1 304 ? -42.183 -20.359 -36.576 1.00 28.27 304 SER A N 1
ATOM 2349 C CA . SER A 1 304 ? -42.904 -21.362 -35.747 1.00 28.27 304 SER A CA 1
ATOM 2350 C C . SER A 1 304 ? -42.152 -22.499 -35.010 1.00 28.27 304 SER A C 1
ATOM 2352 O O . SER A 1 304 ? -41.478 -23.310 -35.632 1.00 28.27 304 SER A O 1
ATOM 2354 N N . GLY A 1 305 ? -42.410 -22.621 -33.693 1.00 25.45 305 GLY A N 1
ATOM 2355 C CA . GLY A 1 305 ? -41.921 -23.676 -32.773 1.00 25.45 305 GLY A CA 1
ATOM 2356 C C . GLY A 1 305 ? -42.438 -25.113 -33.031 1.00 25.45 305 GLY A C 1
ATOM 2357 O O . GLY A 1 305 ? -42.964 -25.370 -34.111 1.00 25.45 305 GLY A O 1
ATOM 2358 N N . PRO A 1 306 ? -42.314 -26.066 -32.071 1.00 34.38 306 PRO A N 1
ATOM 2359 C CA . PRO A 1 306 ? -42.807 -25.909 -30.699 1.00 34.38 306 PRO A CA 1
ATOM 2360 C C . PRO A 1 306 ? -41.834 -26.338 -29.577 1.00 34.38 306 PRO A C 1
ATOM 2362 O O . PRO A 1 306 ? -40.733 -26.832 -29.794 1.00 34.38 306 PRO A O 1
ATOM 2365 N N . ALA A 1 307 ? -42.296 -26.085 -28.352 1.00 28.02 307 ALA A N 1
ATOM 2366 C CA . ALA A 1 307 ? -41.643 -26.252 -27.062 1.00 28.02 307 ALA A CA 1
ATOM 2367 C C . ALA A 1 307 ? -41.309 -27.702 -26.663 1.00 28.02 307 ALA A C 1
ATOM 2369 O O . ALA A 1 307 ? -42.104 -28.611 -26.892 1.00 28.02 307 ALA A O 1
ATOM 2370 N N . VAL A 1 308 ? -40.214 -27.864 -25.907 1.00 31.50 308 VAL A N 1
ATOM 2371 C CA . VAL A 1 308 ? -40.067 -28.907 -24.879 1.00 31.50 308 VAL A CA 1
ATOM 2372 C C . VAL A 1 308 ? -39.456 -28.279 -23.619 1.00 31.50 308 VAL A C 1
ATOM 2374 O O . VAL A 1 308 ? -38.501 -27.509 -23.679 1.00 31.50 308 VAL A O 1
ATOM 2377 N N . SER A 1 309 ? -40.101 -28.587 -22.497 1.00 31.72 309 SER A N 1
ATOM 2378 C CA . SER A 1 309 ? -39.955 -28.068 -21.133 1.00 31.72 309 SER A CA 1
ATOM 2379 C C . SER A 1 309 ? -38.613 -28.362 -20.427 1.00 31.72 309 SER A C 1
ATOM 2381 O O . SER A 1 309 ? -37.849 -29.216 -20.876 1.00 31.72 309 SER A O 1
ATOM 2383 N N . PRO A 1 310 ? -38.326 -27.667 -19.301 1.00 31.09 310 PRO A N 1
ATOM 2384 C CA . PRO A 1 310 ? -37.004 -27.599 -18.682 1.00 31.09 310 PRO A CA 1
ATOM 2385 C C . PRO A 1 310 ? -36.723 -28.767 -17.726 1.00 31.09 310 PRO A C 1
ATOM 2387 O O . PRO A 1 310 ? -37.600 -29.199 -16.979 1.00 31.09 310 PRO A O 1
ATOM 2390 N N . LEU A 1 311 ? -35.469 -29.227 -17.689 1.00 30.69 311 LEU A N 1
ATOM 2391 C CA . LEU A 1 311 ? -34.980 -30.108 -16.629 1.00 30.69 311 LEU A CA 1
ATOM 2392 C C . LEU A 1 311 ? -34.536 -29.273 -15.422 1.00 30.69 311 LEU A C 1
ATOM 2394 O O . LEU A 1 311 ? -33.646 -28.428 -15.504 1.00 30.69 311 LEU A O 1
ATOM 2398 N N . THR A 1 312 ? -35.209 -29.524 -14.306 1.00 33.97 312 THR A N 1
ATOM 2399 C CA . THR A 1 312 ? -34.947 -29.016 -12.956 1.00 33.97 312 THR A CA 1
ATOM 2400 C C . THR A 1 312 ? -33.609 -29.499 -12.373 1.00 33.97 312 THR A C 1
ATOM 2402 O O . THR A 1 312 ? -33.115 -30.558 -12.764 1.00 33.97 312 THR A O 1
ATOM 2405 N N . PRO A 1 313 ? -33.040 -28.764 -11.397 1.00 33.41 313 PRO A N 1
ATOM 2406 C CA . PRO A 1 313 ? -31.699 -28.997 -10.867 1.00 33.41 313 PRO A CA 1
ATOM 2407 C C . PRO A 1 313 ? -31.671 -30.110 -9.809 1.00 33.41 313 PRO A C 1
ATOM 2409 O O . PRO A 1 313 ? -32.492 -30.133 -8.892 1.00 33.41 313 PRO A O 1
ATOM 2412 N N . SER A 1 314 ? -30.682 -31.002 -9.890 1.00 31.36 314 SER A N 1
ATOM 2413 C CA . SER A 1 314 ? -30.369 -31.948 -8.818 1.00 31.36 314 SER A CA 1
ATOM 2414 C C . SER A 1 314 ? -29.431 -31.305 -7.796 1.00 31.36 314 SER A C 1
ATOM 2416 O O . SER A 1 314 ? -28.278 -30.980 -8.081 1.00 31.36 314 SER A O 1
ATOM 2418 N N . THR A 1 315 ? -29.964 -31.149 -6.594 1.00 31.45 315 THR A N 1
ATOM 2419 C CA . THR A 1 315 ? -29.295 -30.864 -5.329 1.00 31.45 315 THR A CA 1
ATOM 2420 C C . THR A 1 315 ? -28.151 -31.841 -5.039 1.00 31.45 315 THR A C 1
ATOM 2422 O O . THR A 1 315 ? -28.334 -33.054 -5.077 1.00 31.45 315 THR A O 1
ATOM 2425 N N . CYS A 1 316 ? -26.989 -31.312 -4.647 1.00 26.14 316 CYS A N 1
ATOM 2426 C CA . CYS A 1 316 ? -25.969 -32.075 -3.934 1.00 26.14 316 CYS A CA 1
ATOM 2427 C C . CYS A 1 316 ? -25.619 -31.334 -2.639 1.00 26.14 316 CYS A C 1
ATOM 2429 O O . CYS A 1 316 ? -24.989 -30.280 -2.641 1.00 26.14 316 CYS A O 1
ATOM 2431 N N . THR A 1 317 ? -26.117 -31.873 -1.532 1.00 32.91 317 THR A N 1
ATOM 2432 C CA . THR A 1 317 ? -25.759 -31.511 -0.156 1.00 32.91 317 THR A CA 1
ATOM 2433 C C . THR A 1 317 ? -24.732 -32.489 0.404 1.00 32.91 317 THR A C 1
ATOM 2435 O O . THR A 1 317 ? -24.821 -33.676 0.087 1.00 32.91 317 THR A O 1
ATOM 2438 N N . ARG A 1 318 ? -23.959 -31.995 1.391 1.00 28.33 318 ARG A N 1
ATOM 2439 C CA . ARG A 1 318 ? -23.081 -32.669 2.384 1.00 28.33 318 ARG A CA 1
ATOM 2440 C C . ARG A 1 318 ? -21.585 -32.587 2.057 1.00 28.33 318 ARG A C 1
ATOM 2442 O O . ARG A 1 318 ? -21.217 -32.683 0.900 1.00 28.33 318 ARG A O 1
ATOM 2449 N N . ARG A 1 319 ? -20.688 -32.453 3.034 1.00 37.84 319 ARG A N 1
ATOM 2450 C CA . ARG A 1 319 ? 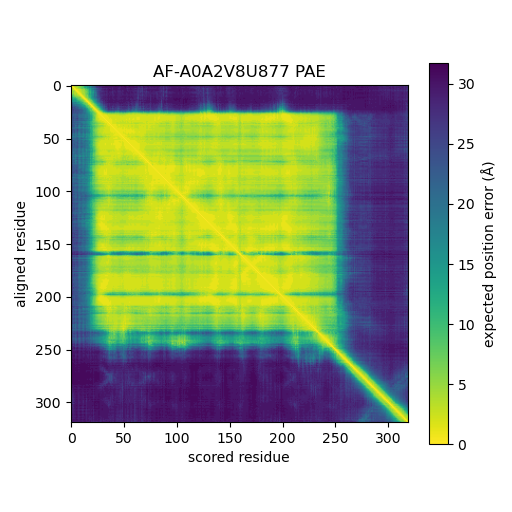-20.767 -32.529 4.505 1.00 37.84 319 ARG A CA 1
ATOM 2451 C C . ARG A 1 319 ? -19.551 -31.813 5.076 1.00 37.84 319 ARG A C 1
ATOM 2453 O O . ARG A 1 319 ? -18.529 -31.802 4.360 1.00 37.84 319 ARG A O 1
#

Secondary structure (DSSP, 8-state):
----HHHHHHTTS--------PPPPPPPPEEEEEETT--GGG-GGGT-SSS--HHHHHHHHHS---SS---SSSSHHHHHHHHHH---HHHH---S-B-SS-EETTEE-BSS--GGGGGPPPHHHHHHHTT-EEEEEE---SS--SS--TT--EEEEESS--SBS-EEEETTEEEE--SBHHHHHHHHHHHHHHT--TTS-EEEEEEE-TTSSP-SS--HHHHGGGTT---TTS--PPPPTT--S-TTTTTTSSHHHH-PPP-------PPP------------------------------------PPPPP------

Solvent-accessible surface area (backbone atoms only — not comparable to full-atom values): 20860 Å² total; per-residue (Å²): 135,90,86,51,76,71,61,64,67,63,69,68,79,76,68,82,76,80,65,70,79,68,72,80,64,87,69,72,70,44,76,47,80,46,51,35,79,66,56,67,74,59,29,35,79,65,70,30,87,81,46,88,38,68,71,61,34,48,50,43,71,79,52,84,71,78,87,90,72,82,72,96,45,101,35,66,26,24,32,52,50,23,70,41,48,76,40,56,38,88,74,55,51,32,79,38,33,62,30,92,76,49,42,77,84,74,73,42,51,27,65,61,57,43,82,69,42,81,72,58,67,35,55,46,38,58,41,30,76,73,58,28,50,26,33,40,28,28,64,71,62,73,59,82,49,57,48,64,57,84,32,32,72,42,34,38,23,53,74,57,101,49,59,59,51,27,48,28,18,49,68,53,39,82,41,79,46,83,50,48,44,73,60,53,42,54,53,50,50,47,56,55,58,72,72,62,52,99,91,51,34,36,36,38,38,41,25,42,56,56,70,40,79,77,82,69,89,65,65,58,84,70,55,61,80,45,68,86,59,86,59,83,90,55,86,86,73,77,80,61,94,80,61,89,68,71,81,66,78,59,76,59,74,53,56,84,73,68,53,78,75,75,87,72,80,84,77,87,76,86,82,88,80,89,83,80,86,89,85,81,83,88,83,90,85,86,84,89,85,82,87,84,89,84,86,88,82,90,84,90,82,89,82,81,86,84,90,81,84,85,87,79,87,85,86,85,83,86,132

Foldseek 3Di:
DDDDPVVVVVVPPPDPPPPVPPPPDQDAAAEAEAEPPDDLLLDVCSPNPQRDDVVVNVVVVVDPDDNDDDFLDNADQQSLLCVFQVDHCVVLVQPAQADCDFDVVVTHHDPAGDPCNLVGATPLQVVLVVQAAEAEFEAPRHHDLLADGHNHQFHWYFDDDDQAQGFIHTHNDTDRDGDGRVVVRVVSLVVVVVPDDSNTHYYYYRHHHPPPDLNPDPDVVNLVSNLPPPPPSDDDDDPDPPDPPDPPSPVPVCCVNPDDDDDDDDPDDDDDDDDDDDDDDDDDDDDDDDDDDDDDDDDDDDDDDDDDDDDDDDDDDDD

Nearest PDB structures (foldseek):
  5g2v-assembly1_A  TM=8.744E-01  e=2.952E-12  Bacteroides thetaiotaomicron VPI-5482
  6psm-assembly3_D  TM=8.507E-01  e=9.757E-11  Pseudoalteromonas fuliginea
  6psm-assembly2_E  TM=8.530E-01  e=1.349E-10  Pseudoalteromonas fuliginea
  6psm-assembly3_F  TM=8.387E-01  e=2.935E-10  Pseudoalteromonas fuliginea
  3b5q-assembly1_A  TM=6.735E-01  e=9.367E-08  Bacteroides thetaiotaomicron VPI-5482

pLDDT: mean 74.88, std 27.26, range [20.62, 98.81]

Radius of gyration: 28.36 Å; Cα contacts (8 Å, |Δi|>4): 358; chains: 1; bounding box: 73×70×71 Å

Mean predicted aligned error: 15.13 Å

Sequence (319 aa):
MSFNRRKFLLGSLAAPAFASKERPGPRPNIVLIVADGLGSWMLGCAGNREILTPNIDQLAQSGARFQNHLICTPADSPSLATLFTGRVPRQHGIQDFLTPEPIETPPQGQAAPPPSFKNEMMLSDILSGAGYQCGYVGNWHLGDERTPQHGFRFWYTRNAAAYYDPVMNWNGQTVSEPGYLTDLLTAKAGVFLDQQTPAKPFFLTVSYLNPHPPYEGHPPRYTDRYSKVDFVTTGWEPMAANALRGKNYLGDTVGPIAKPLPPSRRSTIRSRSSWRNCSSADYVKTPSLSSPVPTDTFSAATGSGPAVSPLTPSTCTRR